Protein AF-0000000072251107 (afdb_homodimer)

Radius of gyration: 21.2 Å; Cα contacts (8 Å, |Δi|>4): 667; chains: 2; bounding box: 42×69×47 Å

Secondary structure (DSSP, 8-state):
---EEEEEES--GGGHHHHHHHHHHHHHTT--SS--SSPPHHHHHHHHHHHHHHHHHTSEEEEEEEETTEEEEEEEEEEP-STTTTTEEEEEEEEE-GGG-SSSHHHHHHHHHHHHHHHTT--EEEEEEETT-HHHHHHHHTT-EEEEEEEEEEE-TTS-EEEEEEEEEE--/---EEEEEES--GGGHHHHHHHHHHHHHTT--SS--SSPPHHHHHHHHHHHHHHHHHTSEEEEEEEETTEEEEEEEEEEP-STTTTTEEEEEEEEE-GGG-SSSHHHHHHHHHHHHHHHTT--EEEEEEETT-HHHHHHHHTT-EEEEEEEEEEE-TTS-EEEEEEEEEE--

Solvent-accessible surface area (backbone atoms only — not comparable to full-atom values): 18485 Å² total; per-residue (Å²): 128,86,69,66,45,79,42,79,50,71,60,47,75,94,44,42,66,44,51,47,50,39,50,49,49,36,38,68,71,64,43,77,74,61,54,47,52,83,72,51,70,67,57,52,52,51,48,53,49,52,51,32,50,33,29,68,69,62,41,34,46,40,37,37,29,32,45,91,91,34,59,40,30,37,37,34,40,40,52,42,79,46,81,22,29,57,45,31,34,36,48,44,71,73,44,57,27,78,93,55,58,93,67,58,56,68,58,54,53,51,50,53,52,49,51,51,37,52,74,73,59,34,41,36,40,32,38,67,42,49,56,89,40,72,63,54,58,53,43,47,73,73,58,34,42,77,38,36,58,47,72,59,52,33,46,44,66,88,70,47,56,39,30,33,28,34,34,35,31,72,71,117,128,86,69,66,45,78,44,79,50,70,61,47,74,95,45,43,67,44,52,47,51,39,51,51,49,34,38,69,70,65,43,78,73,64,54,48,51,83,73,50,69,66,57,51,52,51,49,52,51,53,51,33,50,34,28,67,68,64,41,34,46,38,37,37,29,33,44,93,90,33,58,41,31,37,37,32,40,40,51,41,78,46,79,23,30,56,46,30,33,35,49,44,71,74,44,56,29,80,92,57,59,94,67,57,55,67,58,54,52,51,50,52,52,48,51,52,37,53,76,73,59,35,41,34,40,32,38,67,42,49,55,87,40,74,63,55,58,53,42,46,72,72,58,34,43,76,39,35,58,47,73,59,52,33,45,44,66,85,71,46,54,39,31,33,28,34,35,35,32,71,71,117

Sequence (344 aa):
MRNIEILEINEIGDYEEGLSLLLEDSINSGASIGFLAPIEKNEVLNYWGEVNHKLEQGSSRLWIAIQKGKIVGSVQLSLVRKNNGVHRAEVEKLMVLTAARKQGIATLLLNELEKFSREKGLRLLVLDTREGDVSELLYSKIGFVRVGVIPSFALSSNGDYDGTAIYYKRLGMRNIEILEINEIGDYEEGLSLLLEDSINSGASIGFLAPIEKNEVLNYWGEVNHKLEQGSSRLWIAIQKGKIVGSVQLSLVRKNNGVHRAEVEKLMVLTAARKQGIATLLLNELEKFSREKGLRLLVLDTREGDVSELLYSKIGFVRVGVIPSFALSSNGDYDGTAIYYKRLG

Foldseek 3Di:
DFPKDKDKDLACPPVLVLVLVQVQQCQVVWFPAPDAPPDDPVNSVVVRVVVRVCSVVVQKIKMFIDTPRGTFWMKMWGADDDPVGRLEIEIGDTTGHPVCPPPCRSVVRVVVVLVVSVVVNRFKYKYKGWPPDPVVVVCVVVAKDWPAKDALPDQTNVGGRTIMIMTMHTSD/DFPKDKDKDLACPPVLVLVLVQVQQCQVVWFPAPDAPPDDPVNSVVVRVVVRVCSVVVQKIKMFIDTPRGTFWMKMWGADDDPVGRLEIEIGDTTGRPVCPPPCRSVVRVVVVLVVSVVVNRFKYKYKGWPPDPVVVVCVVVAKDWPAKDALCDQTNVGGRTIMIMTMHTSD

Structure (mmCIF, N/CA/C/O backbone):
data_AF-0000000072251107-model_v1
#
loop_
_entity.id
_entity.type
_entity.pdbx_description
1 polymer Acetyltransferase
#
loop_
_atom_site.group_PDB
_atom_site.id
_atom_site.type_symbol
_atom_site.label_atom_id
_atom_site.label_alt_id
_atom_site.label_comp_id
_atom_site.label_asym_id
_atom_site.label_entity_id
_atom_site.label_seq_id
_atom_site.pdbx_PDB_ins_code
_atom_site.Cartn_x
_atom_site.Cartn_y
_atom_site.Cartn_z
_atom_site.occupancy
_atom_site.B_iso_or_equiv
_atom_site.auth_seq_id
_atom_site.auth_comp_id
_atom_site.auth_asym_id
_atom_site.auth_atom_id
_atom_site.pdbx_PDB_model_num
ATOM 1 N N . MET A 1 1 ? -7.996 31 21.984 1 48.56 1 MET A N 1
ATOM 2 C CA . MET A 1 1 ? -8.195 29.656 21.422 1 48.56 1 MET A CA 1
ATOM 3 C C . MET A 1 1 ? -7.891 29.641 19.922 1 48.56 1 MET A C 1
ATOM 5 O O . MET A 1 1 ? -8.383 30.5 19.188 1 48.56 1 MET A O 1
ATOM 9 N N . ARG A 1 2 ? -6.602 29.234 19.438 1 65.81 2 ARG A N 1
ATOM 10 C CA . ARG A 1 2 ? -6.02 29.641 18.156 1 65.81 2 ARG A CA 1
ATOM 11 C C . ARG A 1 2 ? -6.938 29.266 17 1 65.81 2 ARG A C 1
ATOM 13 O O . ARG A 1 2 ? -7.539 28.188 17 1 65.81 2 ARG A O 1
ATOM 20 N N . ASN A 1 3 ? -7.516 30.172 16.328 1 88.38 3 ASN A N 1
ATOM 21 C CA . ASN A 1 3 ? -8.539 30.047 15.305 1 88.38 3 ASN A CA 1
ATOM 22 C C . ASN A 1 3 ? -8.047 29.188 14.133 1 88.38 3 ASN A C 1
ATOM 24 O O . ASN A 1 3 ? -7.395 29.703 13.219 1 88.38 3 ASN A O 1
ATOM 28 N N . ILE A 1 4 ? -7.988 27.922 14.32 1 96.38 4 ILE A N 1
ATOM 29 C CA . ILE A 1 4 ? -7.633 27 13.25 1 96.38 4 ILE A CA 1
ATOM 30 C C . ILE A 1 4 ? -8.891 26.578 12.492 1 96.38 4 ILE A C 1
ATOM 32 O O . ILE A 1 4 ? -9.875 26.172 13.102 1 96.38 4 ILE A O 1
ATOM 36 N N . GLU A 1 5 ? -8.914 26.812 11.195 1 97.62 5 GLU A N 1
ATOM 37 C CA . GLU A 1 5 ? -9.984 26.375 10.312 1 97.62 5 GLU A CA 1
ATOM 38 C C . GLU A 1 5 ? -9.57 25.141 9.516 1 97.62 5 GLU A C 1
ATOM 40 O O . GLU A 1 5 ? -8.477 25.094 8.953 1 97.62 5 GLU A O 1
ATOM 45 N N . ILE A 1 6 ? -10.43 24.094 9.523 1 98.62 6 ILE A N 1
ATOM 46 C CA . ILE A 1 6 ? -10.188 22.906 8.703 1 98.62 6 ILE A CA 1
ATOM 47 C C . ILE A 1 6 ? -11.094 22.938 7.473 1 98.62 6 ILE A C 1
ATOM 49 O O . ILE A 1 6 ? -12.312 23.109 7.594 1 98.62 6 ILE A O 1
ATOM 53 N N . LEU A 1 7 ? -10.508 22.781 6.293 1 98.12 7 LEU A N 1
ATOM 54 C CA . LEU A 1 7 ? -11.242 22.844 5.035 1 98.12 7 LEU A CA 1
ATOM 55 C C . LEU A 1 7 ? -10.906 21.656 4.145 1 98.12 7 LEU A C 1
ATOM 57 O O . LEU A 1 7 ? -9.734 21.312 3.967 1 98.12 7 LEU A O 1
ATOM 61 N N . GLU A 1 8 ? -11.945 20.938 3.668 1 98.62 8 GLU A N 1
ATOM 62 C CA . GLU A 1 8 ? -11.711 20 2.572 1 98.62 8 GLU A CA 1
ATOM 63 C C . GLU A 1 8 ? -11.586 20.734 1.238 1 98.62 8 GLU A C 1
ATOM 65 O O . GLU A 1 8 ? -12.43 21.562 0.899 1 98.62 8 GLU A O 1
ATOM 70 N N . ILE A 1 9 ? -10.555 20.438 0.516 1 98.44 9 ILE A N 1
ATOM 71 C CA . ILE A 1 9 ? -10.422 21.094 -0.784 1 98.44 9 ILE A CA 1
ATOM 72 C C . ILE A 1 9 ? -10.461 20.047 -1.892 1 98.44 9 ILE A C 1
ATOM 74 O O . ILE A 1 9 ? -10.039 18.906 -1.689 1 98.44 9 ILE A O 1
ATOM 78 N N . ASN A 1 10 ? -10.898 20.438 -3.088 1 97.38 10 ASN A N 1
ATOM 79 C CA . ASN A 1 10 ? -11.086 19.484 -4.184 1 97.38 10 ASN A CA 1
ATOM 80 C C . ASN A 1 10 ? -10.086 19.734 -5.309 1 97.38 10 ASN A C 1
ATOM 82 O O . ASN A 1 10 ? -10.086 19.016 -6.309 1 97.38 10 ASN A O 1
ATOM 86 N N . GLU A 1 11 ? -9.289 20.75 -5.109 1 97.75 11 GLU A N 1
ATOM 87 C CA . GLU A 1 11 ? -8.203 21.047 -6.035 1 97.75 11 GLU A CA 1
ATOM 88 C C . GLU A 1 11 ? -7.074 21.797 -5.34 1 97.75 11 GLU A C 1
ATOM 90 O O . GLU A 1 11 ? -7.301 22.484 -4.336 1 97.75 11 GLU A O 1
ATOM 95 N N . ILE A 1 12 ? -5.941 21.578 -5.859 1 97.38 12 ILE A N 1
ATOM 96 C CA . ILE A 1 12 ? -4.781 22.234 -5.281 1 97.38 12 ILE A CA 1
ATOM 97 C C . ILE A 1 12 ? -4.832 23.734 -5.582 1 97.38 12 ILE A C 1
ATOM 99 O O . ILE A 1 12 ? -4.852 24.562 -4.664 1 97.38 12 ILE A O 1
ATOM 103 N N . GLY A 1 13 ? -4.93 24.078 -6.887 1 93.81 13 GLY A N 1
ATOM 104 C CA . GLY A 1 13 ? -5.195 25.422 -7.359 1 93.81 13 GLY A CA 1
ATOM 105 C C . GLY A 1 13 ? -4.473 26.484 -6.555 1 93.81 13 GLY A C 1
ATOM 106 O O . GLY A 1 13 ? -3.246 26.469 -6.438 1 93.81 13 GLY A O 1
ATOM 107 N N . ASP A 1 14 ? -5.254 27.375 -5.891 1 94.31 14 ASP A N 1
ATOM 108 C CA . ASP A 1 14 ? -4.77 28.547 -5.176 1 94.31 14 ASP A CA 1
ATOM 109 C C . ASP A 1 14 ? -4.008 28.156 -3.914 1 94.31 14 ASP A C 1
ATOM 111 O O . ASP A 1 14 ? -3.34 28.984 -3.297 1 94.31 14 ASP A O 1
ATOM 115 N N . TYR A 1 15 ? -4.008 26.938 -3.562 1 98 15 TYR A N 1
ATOM 116 C CA . TYR A 1 15 ? -3.398 26.5 -2.311 1 98 15 TYR A CA 1
ATOM 117 C C . TYR A 1 15 ? -1.996 25.953 -2.549 1 98 15 TYR A C 1
ATOM 119 O O . TYR A 1 15 ? -1.301 25.578 -1.602 1 98 15 TYR A O 1
ATOM 127 N N . GLU A 1 16 ? -1.588 25.875 -3.801 1 97.69 16 GLU A N 1
ATOM 128 C CA . GLU A 1 16 ? -0.359 25.203 -4.203 1 97.69 16 GLU A CA 1
ATOM 129 C C . GLU A 1 16 ? 0.846 25.75 -3.443 1 97.69 16 GLU A C 1
ATOM 131 O O . GLU A 1 16 ? 1.673 24.969 -2.947 1 97.69 16 GLU A O 1
ATOM 136 N N . GLU A 1 17 ? 0.95 27.047 -3.344 1 97.69 17 GLU A N 1
ATOM 137 C CA . GLU A 1 17 ? 2.102 27.641 -2.68 1 97.69 17 GLU A CA 1
ATOM 138 C C . GLU A 1 17 ? 2.18 27.219 -1.216 1 97.69 17 GLU A C 1
ATOM 140 O O . GLU A 1 17 ? 3.236 26.797 -0.741 1 97.69 17 GLU A O 1
ATOM 145 N N . GLY A 1 18 ? 1.096 27.391 -0.452 1 98.5 18 GLY A N 1
ATOM 146 C CA . GLY A 1 18 ? 1.062 27 0.947 1 98.5 18 GLY A CA 1
ATOM 147 C C . GLY A 1 18 ? 1.312 25.516 1.156 1 98.5 18 GLY A C 1
ATOM 148 O O . GLY A 1 18 ? 2.031 25.125 2.08 1 98.5 18 GLY A O 1
ATOM 149 N N . LEU A 1 19 ? 0.771 24.703 0.297 1 98.81 19 LEU A N 1
ATOM 150 C CA . LEU A 1 19 ? 0.953 23.25 0.383 1 98.81 19 LEU A CA 1
ATOM 151 C C . LEU A 1 19 ? 2.393 22.859 0.063 1 98.81 19 LEU A C 1
ATOM 153 O O . LEU A 1 19 ? 2.943 21.953 0.672 1 98.81 19 LEU A O 1
ATOM 157 N N . SER A 1 20 ? 2.943 23.562 -0.925 1 98.62 20 SER A N 1
ATOM 158 C CA . SER A 1 20 ? 4.34 23.312 -1.258 1 98.62 20 SER A CA 1
ATOM 159 C C . SER A 1 20 ? 5.258 23.641 -0.085 1 98.62 20 SER A C 1
ATOM 161 O O . SER A 1 20 ? 6.172 22.875 0.233 1 98.62 20 SER A O 1
ATOM 163 N N . LEU A 1 21 ? 5.012 24.75 0.564 1 98.19 21 LEU A N 1
ATOM 164 C CA . LEU A 1 21 ? 5.785 25.141 1.737 1 98.19 21 LEU A CA 1
ATOM 165 C C . LEU A 1 21 ? 5.625 24.109 2.857 1 98.19 21 LEU A C 1
ATOM 167 O O . LEU A 1 21 ? 6.602 23.766 3.529 1 98.19 21 LEU A O 1
ATOM 171 N N . LEU A 1 22 ? 4.445 23.703 3.07 1 98.75 22 LEU A N 1
ATOM 172 C CA . LEU A 1 22 ? 4.145 22.688 4.082 1 98.75 22 LEU A CA 1
ATOM 173 C C . LEU A 1 22 ? 4.926 21.406 3.822 1 98.75 22 LEU A C 1
ATOM 175 O O . LEU A 1 22 ? 5.562 20.875 4.73 1 98.75 22 LEU A O 1
ATOM 179 N N . LEU A 1 23 ? 4.887 20.922 2.574 1 98.69 23 LEU A N 1
ATOM 180 C CA . LEU A 1 23 ? 5.598 19.703 2.193 1 98.69 23 LEU A CA 1
ATOM 181 C C . LEU A 1 23 ? 7.098 19.859 2.408 1 98.69 23 LEU A C 1
ATOM 183 O O . LEU A 1 23 ? 7.738 19 3.012 1 98.69 23 LEU A O 1
ATOM 187 N N . GLU A 1 24 ? 7.641 20.953 1.971 1 98.25 24 GLU A N 1
ATOM 188 C CA . GLU A 1 24 ? 9.07 21.219 2.115 1 98.25 24 GLU A CA 1
ATOM 189 C C . GLU A 1 24 ? 9.477 21.266 3.584 1 98.25 24 GLU A C 1
ATOM 191 O O . GLU A 1 24 ? 10.492 20.688 3.977 1 98.25 24 GLU A O 1
ATOM 196 N N . ASP A 1 25 ? 8.719 22 4.348 1 98.19 25 ASP A N 1
ATOM 197 C CA . ASP A 1 25 ? 8.984 22.094 5.781 1 98.19 25 ASP A CA 1
ATOM 198 C C . ASP A 1 25 ? 9 20.719 6.43 1 98.19 25 ASP A C 1
ATOM 200 O O . ASP A 1 25 ? 9.875 20.406 7.234 1 98.19 25 ASP A O 1
ATOM 204 N N . SER A 1 26 ? 7.996 19.891 6.102 1 97.81 26 SER A N 1
ATOM 205 C CA . SER A 1 26 ? 7.887 18.547 6.664 1 97.81 26 SER A CA 1
ATOM 206 C C . SER A 1 26 ? 9.102 17.703 6.305 1 97.81 26 SER A C 1
ATOM 208 O O . SER A 1 26 ? 9.703 17.062 7.176 1 97.81 26 SER A O 1
ATOM 210 N N . ILE A 1 27 ? 9.477 17.734 5.039 1 97 27 ILE A N 1
ATOM 211 C CA . ILE A 1 27 ? 10.586 16.906 4.559 1 97 27 ILE A CA 1
ATOM 212 C C . ILE A 1 27 ? 11.891 17.406 5.184 1 97 27 ILE A C 1
ATOM 214 O O . ILE A 1 27 ? 12.672 16.609 5.703 1 97 27 ILE A O 1
ATOM 218 N N . ASN A 1 28 ? 12.07 18.672 5.219 1 95.69 28 ASN A N 1
ATOM 219 C CA . ASN A 1 28 ? 13.305 19.25 5.73 1 95.69 28 ASN A CA 1
ATOM 220 C C . ASN A 1 28 ? 13.43 19.078 7.242 1 95.69 28 ASN A C 1
ATOM 222 O O . ASN A 1 28 ? 14.531 19.109 7.789 1 95.69 28 ASN A O 1
ATOM 226 N N . SER A 1 29 ? 12.344 18.891 7.867 1 95.62 29 SER A N 1
ATOM 227 C CA . SER A 1 29 ? 12.383 18.672 9.312 1 95.62 29 SER A CA 1
ATOM 228 C C . SER A 1 29 ? 12.43 17.188 9.656 1 95.62 29 SER A C 1
ATOM 230 O O . SER A 1 29 ? 12.305 16.812 10.82 1 95.62 29 SER A O 1
ATOM 232 N N . GLY A 1 30 ? 12.508 16.359 8.68 1 94.06 30 GLY A N 1
ATOM 233 C CA . GLY A 1 30 ? 12.828 14.969 8.922 1 94.06 30 GLY A CA 1
ATOM 234 C C . GLY A 1 30 ? 11.617 14.055 8.859 1 94.06 30 GLY A C 1
ATOM 235 O O . GLY A 1 30 ? 11.672 12.906 9.312 1 94.06 30 GLY A O 1
ATOM 236 N N . ALA A 1 31 ? 10.539 14.547 8.305 1 94.69 31 ALA A N 1
ATOM 237 C CA . ALA A 1 31 ? 9.352 13.703 8.203 1 94.69 31 ALA A CA 1
ATOM 238 C C . ALA A 1 31 ? 9.602 12.516 7.277 1 94.69 31 ALA A C 1
ATOM 240 O O . ALA A 1 31 ? 10.281 12.648 6.258 1 94.69 31 ALA A O 1
ATOM 241 N N . SER A 1 32 ? 9.102 11.359 7.633 1 94.38 32 SER A N 1
ATOM 242 C CA . SER A 1 32 ? 9.141 10.164 6.797 1 94.38 32 SER A CA 1
ATOM 243 C C . SER A 1 32 ? 7.863 10.016 5.98 1 94.38 32 SER A C 1
ATOM 245 O O . SER A 1 32 ? 7.027 9.156 6.273 1 94.38 32 SER A O 1
ATOM 247 N N . ILE A 1 33 ? 7.812 10.812 4.953 1 95.81 33 ILE A N 1
ATOM 248 C CA . ILE A 1 33 ? 6.574 10.836 4.188 1 95.81 33 ILE A CA 1
ATOM 249 C C . ILE A 1 33 ? 6.867 10.5 2.725 1 95.81 33 ILE A C 1
ATOM 251 O O . ILE A 1 33 ? 6.199 11.016 1.82 1 95.81 33 ILE A O 1
ATOM 255 N N . GLY A 1 34 ? 7.938 9.758 2.438 1 95.56 34 GLY A N 1
ATOM 256 C CA . GLY A 1 34 ? 8.156 9.203 1.112 1 95.56 34 GLY A CA 1
ATOM 257 C C . GLY A 1 34 ? 9.195 9.961 0.308 1 95.56 34 GLY A C 1
ATOM 258 O O . GLY A 1 34 ? 9.445 9.633 -0.852 1 95.56 34 GLY A O 1
ATOM 259 N N . PHE A 1 35 ? 9.906 10.977 0.896 1 96.06 35 PHE A N 1
ATOM 260 C CA . PHE A 1 35 ? 10.875 11.828 0.212 1 96.06 35 PHE A CA 1
ATOM 261 C C . PHE A 1 35 ? 12.172 11.906 1.001 1 96.06 35 PHE A C 1
ATOM 263 O O . PHE A 1 35 ? 12.203 11.609 2.197 1 96.06 35 PHE A O 1
ATOM 270 N N . LEU A 1 36 ? 13.219 12.266 0.334 1 95.62 36 LEU A N 1
ATOM 271 C CA . LEU A 1 36 ? 14.508 12.547 0.971 1 95.62 36 LEU A CA 1
ATOM 272 C C . LEU A 1 36 ? 14.828 14.031 0.904 1 95.62 36 LEU A C 1
ATOM 274 O O . LEU A 1 36 ? 14.516 14.703 -0.085 1 95.62 36 LEU A O 1
ATOM 278 N N . ALA A 1 37 ? 15.406 14.461 1.953 1 94.88 37 ALA A N 1
ATOM 279 C CA . ALA A 1 37 ? 15.852 15.852 1.978 1 94.88 37 ALA A CA 1
ATOM 280 C C . ALA A 1 37 ? 17.234 15.992 1.356 1 94.88 37 ALA A C 1
ATOM 282 O O . ALA A 1 37 ? 18.062 15.086 1.452 1 94.88 37 ALA A O 1
ATOM 283 N N . PRO A 1 38 ? 17.484 17.188 0.728 1 93.38 38 PRO A N 1
ATOM 284 C CA . PRO A 1 38 ? 16.531 18.25 0.357 1 93.38 38 PRO A CA 1
ATOM 285 C C . PRO A 1 38 ? 15.688 17.891 -0.858 1 93.38 38 PRO A C 1
ATOM 287 O O . PRO A 1 38 ? 16.172 17.219 -1.777 1 93.38 38 PRO A O 1
ATOM 290 N N . ILE A 1 39 ? 14.469 18.281 -0.808 1 94.81 39 ILE A N 1
ATOM 291 C CA . ILE A 1 39 ? 13.586 17.969 -1.928 1 94.81 39 ILE A CA 1
ATOM 292 C C . ILE A 1 39 ? 13.742 19.031 -3.012 1 94.81 39 ILE A C 1
ATOM 294 O O . ILE A 1 39 ? 13.906 20.219 -2.707 1 94.81 39 ILE A O 1
ATOM 298 N N . GLU A 1 40 ? 13.656 18.609 -4.223 1 94.56 40 GLU A N 1
ATOM 299 C CA . GLU A 1 40 ? 13.742 19.531 -5.355 1 94.56 40 GLU A CA 1
ATOM 300 C C . GLU A 1 40 ? 12.375 20.141 -5.672 1 94.56 40 GLU A C 1
ATOM 302 O O . GLU A 1 40 ? 11.344 19.5 -5.473 1 94.56 40 GLU A O 1
ATOM 307 N N . LYS A 1 41 ? 12.477 21.312 -6.184 1 95.56 41 LYS A N 1
ATOM 308 C CA . LYS A 1 41 ? 11.25 22.047 -6.516 1 95.56 41 LYS A CA 1
ATOM 309 C C . LYS A 1 41 ? 10.375 21.234 -7.477 1 95.56 41 LYS A C 1
ATOM 311 O O . LYS A 1 41 ? 9.156 21.188 -7.316 1 95.56 41 LYS A O 1
ATOM 316 N N . ASN A 1 42 ? 10.992 20.656 -8.438 1 96.38 42 ASN A N 1
ATOM 317 C CA . ASN A 1 42 ? 10.234 19.875 -9.406 1 96.38 42 ASN A CA 1
ATOM 318 C C . ASN A 1 42 ? 9.547 18.672 -8.75 1 96.38 42 ASN A C 1
ATOM 320 O O . ASN A 1 42 ? 8.438 18.297 -9.148 1 96.38 42 ASN A O 1
ATOM 324 N N . GLU A 1 43 ? 10.211 18.078 -7.797 1 96 43 GLU A N 1
ATOM 325 C CA . GLU A 1 43 ? 9.617 16.969 -7.066 1 96 43 GLU A CA 1
ATOM 326 C C . GLU A 1 43 ? 8.375 17.422 -6.297 1 96 43 GLU A C 1
ATOM 328 O O . GLU A 1 43 ? 7.375 16.703 -6.25 1 96 43 GLU A O 1
ATOM 333 N N . VAL A 1 44 ? 8.492 18.594 -5.734 1 97.38 44 VAL A N 1
ATOM 334 C CA . VAL A 1 44 ? 7.375 19.172 -4.988 1 97.38 44 VAL A CA 1
ATOM 335 C C . VAL A 1 44 ? 6.188 19.406 -5.922 1 97.38 44 VAL A C 1
ATOM 337 O O . VAL A 1 44 ? 5.062 19 -5.617 1 97.38 44 VAL A O 1
ATOM 340 N N . LEU A 1 45 ? 6.449 19.984 -7.027 1 96.38 45 LEU A N 1
ATOM 341 C CA . LEU A 1 45 ? 5.406 20.281 -8 1 96.38 45 LEU A CA 1
ATOM 342 C C . LEU A 1 45 ? 4.785 19 -8.555 1 96.38 45 LEU A C 1
ATOM 344 O O . LEU A 1 45 ? 3.566 18.906 -8.695 1 96.38 45 LEU A O 1
ATOM 348 N N . ASN A 1 46 ? 5.594 18.125 -8.883 1 96.88 46 ASN A N 1
ATOM 349 C CA . ASN A 1 46 ? 5.109 16.844 -9.406 1 96.88 46 ASN A CA 1
ATOM 350 C C . ASN A 1 46 ? 4.219 16.125 -8.398 1 96.88 46 ASN A C 1
ATOM 352 O O . ASN A 1 46 ? 3.189 15.555 -8.766 1 96.88 46 ASN A O 1
ATOM 356 N N . TYR A 1 47 ? 4.668 16.219 -7.16 1 97.62 47 TYR A N 1
ATOM 357 C CA . TYR A 1 47 ? 3.896 15.562 -6.113 1 97.62 47 TYR A CA 1
ATOM 358 C C . TYR A 1 47 ? 2.488 16.141 -6.031 1 97.62 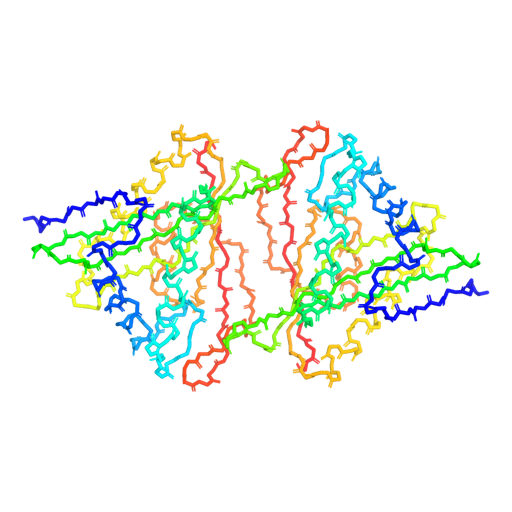47 TYR A C 1
ATOM 360 O O . TYR A 1 47 ? 1.503 15.398 -6.066 1 97.62 47 TYR A O 1
ATOM 368 N N . TRP A 1 48 ? 2.395 17.391 -5.934 1 98.38 48 TRP A N 1
ATOM 369 C CA . TRP A 1 48 ? 1.087 18.031 -5.785 1 98.38 48 TRP A CA 1
ATOM 370 C C . TRP A 1 48 ? 0.272 17.906 -7.066 1 98.38 48 TRP A C 1
ATOM 372 O O . TRP A 1 48 ? -0.96 17.859 -7.027 1 98.38 48 TRP A O 1
ATOM 382 N N . GLY A 1 49 ? 0.943 17.859 -8.18 1 98.31 49 GLY A N 1
ATOM 383 C CA . GLY A 1 49 ? 0.248 17.531 -9.414 1 98.31 49 GLY A CA 1
ATOM 384 C C . GLY A 1 49 ? -0.427 16.172 -9.375 1 98.31 49 GLY A C 1
ATOM 385 O O . GLY A 1 49 ? -1.57 16.031 -9.812 1 98.31 49 GLY A O 1
ATOM 386 N N . GLU A 1 50 ? 0.271 15.234 -8.906 1 97.62 50 GLU A N 1
ATOM 387 C CA . GLU A 1 50 ? -0.288 13.898 -8.766 1 97.62 50 GLU A CA 1
ATOM 388 C C . GLU A 1 50 ? -1.458 13.883 -7.789 1 97.62 50 GLU A C 1
ATOM 390 O O . GLU A 1 50 ? -2.475 13.234 -8.039 1 97.62 50 GLU A O 1
ATOM 395 N N . VAL A 1 51 ? -1.271 14.562 -6.672 1 98.5 51 VAL A N 1
ATOM 396 C CA . VAL A 1 51 ? -2.357 14.656 -5.703 1 98.5 51 VAL A CA 1
ATOM 397 C C . VAL A 1 51 ? -3.582 15.297 -6.355 1 98.5 51 VAL A C 1
ATOM 399 O O . VAL A 1 51 ? -4.703 14.812 -6.188 1 98.5 51 VAL A O 1
ATOM 402 N N . ASN A 1 52 ? -3.35 16.328 -7.098 1 98.69 52 ASN A N 1
ATOM 403 C CA . ASN A 1 52 ? -4.449 17.016 -7.777 1 98.69 52 ASN A CA 1
ATOM 404 C C . ASN A 1 52 ? -5.188 16.078 -8.719 1 98.69 52 ASN A C 1
ATOM 406 O O . ASN A 1 52 ? -6.418 16.094 -8.797 1 98.69 52 ASN A O 1
ATOM 410 N N . HIS A 1 53 ? -4.469 15.352 -9.422 1 98.38 53 HIS A N 1
ATOM 411 C CA . HIS A 1 53 ? -5.074 14.383 -10.328 1 98.38 53 HIS A CA 1
ATOM 412 C C . HIS A 1 53 ? -5.965 13.398 -9.57 1 98.38 53 HIS A C 1
ATOM 414 O O . HIS A 1 53 ? -7.074 13.094 -10.016 1 98.38 53 HIS A O 1
ATOM 420 N N . LYS A 1 54 ? -5.492 12.883 -8.477 1 98.38 54 LYS A N 1
ATOM 421 C CA . LYS A 1 54 ? -6.262 11.945 -7.664 1 98.38 54 LYS A CA 1
ATOM 422 C C . LYS A 1 54 ? -7.52 12.609 -7.113 1 98.38 54 LYS A C 1
ATOM 424 O O . LYS A 1 54 ? -8.562 11.961 -6.984 1 98.38 54 LYS A O 1
ATOM 429 N N . LEU A 1 55 ? -7.387 13.898 -6.707 1 98.5 55 LEU A N 1
ATOM 430 C CA . LEU A 1 55 ? -8.555 14.648 -6.262 1 98.5 55 LEU A CA 1
ATOM 431 C C . LEU A 1 55 ? -9.609 14.719 -7.367 1 98.5 55 LEU A C 1
ATOM 433 O O . LEU A 1 55 ? -10.789 14.461 -7.125 1 98.5 55 LEU A O 1
ATOM 437 N N . GLU A 1 56 ? -9.164 14.984 -8.531 1 97.75 56 GLU A N 1
ATOM 438 C CA . GLU A 1 56 ? -10.055 15.109 -9.68 1 97.75 56 GLU A CA 1
ATOM 439 C C . GLU A 1 56 ? -10.75 13.781 -9.992 1 97.75 56 GLU A C 1
ATOM 441 O O . GLU A 1 56 ? -11.922 13.766 -10.375 1 97.75 56 GLU A O 1
ATOM 446 N N . GLN A 1 57 ? -10.023 12.781 -9.836 1 97.12 57 GLN A N 1
ATOM 447 C CA . GLN A 1 57 ? -10.547 11.453 -10.133 1 97.12 57 GLN A CA 1
ATOM 448 C C . GLN A 1 57 ? -11.453 10.953 -9.008 1 97.12 57 GLN A C 1
ATOM 450 O O . GLN A 1 57 ? -12.102 9.922 -9.141 1 97.12 57 GLN A O 1
ATOM 455 N N . GLY A 1 58 ? -11.414 11.625 -7.914 1 97.06 58 GLY A N 1
ATOM 456 C CA . GLY A 1 58 ? -12.234 11.227 -6.781 1 97.06 58 GLY A CA 1
ATOM 457 C C . GLY A 1 58 ? -11.625 10.102 -5.969 1 97.06 58 GLY A C 1
ATOM 458 O O . GLY A 1 58 ? -12.297 9.508 -5.121 1 97.06 58 GLY A O 1
ATOM 459 N N . SER A 1 59 ? -10.367 9.781 -6.191 1 97.81 59 SER A N 1
ATOM 460 C CA . SER A 1 59 ? -9.734 8.656 -5.512 1 97.81 59 SER A CA 1
ATOM 461 C C . SER A 1 59 ? -9 9.117 -4.258 1 97.81 59 SER A C 1
ATOM 463 O O . SER A 1 59 ? -8.438 8.297 -3.521 1 97.81 59 SER A O 1
ATOM 465 N N . SER A 1 60 ? -8.992 10.406 -4.012 1 98.62 60 SER A N 1
ATOM 466 C CA . SER A 1 60 ? -8.383 10.961 -2.807 1 98.62 60 SER A CA 1
ATOM 467 C C . SER A 1 60 ? -9.18 12.148 -2.283 1 98.62 60 SER A C 1
ATOM 469 O O . SER A 1 60 ? -9.93 12.781 -3.031 1 98.62 60 SER A O 1
ATOM 471 N N . ARG A 1 61 ? -9.07 12.359 -1.032 1 98.81 61 ARG A N 1
ATOM 472 C CA . ARG A 1 61 ? -9.578 13.547 -0.351 1 98.81 61 ARG A CA 1
ATOM 473 C C . ARG A 1 61 ? -8.461 14.266 0.394 1 98.81 61 ARG A C 1
ATOM 475 O O . ARG A 1 61 ? -7.512 13.641 0.863 1 98.81 61 ARG A O 1
ATOM 482 N N . LEU A 1 62 ? -8.625 15.586 0.477 1 98.94 62 LEU A N 1
ATOM 483 C CA . LEU A 1 62 ? -7.578 16.406 1.095 1 98.94 62 LEU A CA 1
ATOM 484 C C . LEU A 1 62 ? -8.188 17.469 1.999 1 98.94 62 LEU A C 1
ATOM 486 O O . LEU A 1 62 ? -9.062 18.219 1.57 1 98.94 62 LEU A O 1
ATOM 490 N N . TRP A 1 63 ? -7.789 17.469 3.236 1 98.94 63 TRP A N 1
ATOM 491 C CA . TRP A 1 63 ? -8.125 18.516 4.18 1 98.94 63 TRP A CA 1
ATOM 492 C C . TRP A 1 63 ? -6.906 19.391 4.492 1 98.94 63 TRP A C 1
ATOM 494 O O . TRP A 1 63 ? -5.793 18.875 4.617 1 98.94 63 TRP A O 1
ATOM 504 N N . ILE A 1 64 ? -7.133 20.672 4.633 1 98.94 64 ILE A N 1
ATOM 505 C CA . ILE A 1 64 ? -6.086 21.609 5.035 1 98.94 64 ILE A CA 1
ATOM 506 C C . ILE A 1 64 ? -6.508 22.328 6.309 1 98.94 64 ILE A C 1
ATOM 508 O O . ILE A 1 64 ? -7.699 22.531 6.555 1 98.94 64 ILE A O 1
ATOM 512 N N . ALA A 1 65 ? -5.531 22.641 7.129 1 98.88 65 ALA A N 1
ATOM 513 C CA . ALA A 1 65 ? -5.699 23.516 8.289 1 98.88 65 ALA A CA 1
ATOM 514 C C . ALA A 1 65 ? -5.164 24.922 8 1 98.88 65 ALA A C 1
ATOM 516 O O . ALA A 1 65 ? -4.035 25.078 7.531 1 98.88 65 ALA A O 1
ATOM 517 N N . ILE A 1 66 ? -5.957 25.922 8.281 1 98.5 66 ILE A N 1
ATOM 518 C CA . ILE A 1 66 ? -5.594 27.312 8.039 1 98.5 66 ILE A CA 1
ATOM 519 C C . ILE A 1 66 ? -5.555 28.078 9.359 1 98.5 66 ILE A C 1
ATOM 521 O O . ILE A 1 66 ? -6.496 28 10.156 1 98.5 66 ILE A O 1
ATOM 525 N N . GLN A 1 67 ? -4.465 28.688 9.609 1 97.81 67 GLN A N 1
ATOM 526 C CA . GLN A 1 67 ? -4.273 29.562 10.758 1 97.81 67 GLN A CA 1
ATOM 527 C C . GLN A 1 67 ? -3.76 30.938 10.312 1 97.81 67 GLN A C 1
ATOM 529 O O . GLN A 1 67 ? -2.723 31.031 9.656 1 97.81 67 GLN A O 1
ATOM 534 N N . LYS A 1 68 ? -4.488 32.031 10.617 1 95.56 68 LYS A N 1
ATOM 535 C CA . LYS A 1 68 ? -4.133 33.375 10.234 1 95.56 68 LYS A CA 1
ATOM 536 C C . LYS A 1 68 ? -3.881 33.5 8.734 1 95.56 68 LYS A C 1
ATOM 538 O O . LYS A 1 68 ? -2.871 34.062 8.305 1 95.56 68 LYS A O 1
ATOM 543 N N . GLY A 1 69 ? -4.652 32.812 7.938 1 94.81 69 GLY A N 1
ATOM 544 C CA . GLY A 1 69 ? -4.645 32.906 6.488 1 94.81 69 GLY A CA 1
ATOM 545 C C . GLY A 1 69 ? -3.582 32.062 5.836 1 94.81 69 GLY A C 1
ATOM 546 O O . GLY A 1 69 ? -3.422 32.062 4.613 1 94.81 69 GLY A O 1
ATOM 547 N N . LYS A 1 70 ? -2.932 31.266 6.668 1 97.31 70 LYS A N 1
ATOM 548 C CA . LYS A 1 70 ? -1.858 30.438 6.133 1 97.31 70 LYS A CA 1
ATOM 549 C C . LYS A 1 70 ? -2.158 28.953 6.344 1 97.31 70 LYS A C 1
ATOM 551 O O . LYS A 1 70 ? -2.717 28.562 7.375 1 97.31 70 LYS A O 1
ATOM 556 N N . ILE A 1 71 ? -1.776 28.156 5.367 1 98.69 71 ILE A N 1
ATOM 557 C CA . ILE A 1 71 ? -1.886 26.703 5.527 1 98.69 71 ILE A CA 1
ATOM 558 C C . ILE A 1 71 ? -0.838 26.219 6.523 1 98.69 71 ILE A C 1
ATOM 560 O O . ILE A 1 71 ? 0.359 26.453 6.34 1 98.69 71 ILE A O 1
ATOM 564 N N . VAL A 1 72 ? -1.297 25.531 7.574 1 98.75 72 VAL A N 1
ATOM 565 C CA . VAL A 1 72 ? -0.363 25.125 8.617 1 98.75 72 VAL A CA 1
ATOM 566 C C . VAL A 1 72 ? -0.394 23.609 8.773 1 98.75 72 VAL A C 1
ATOM 568 O O . VAL A 1 72 ? 0.388 23.031 9.547 1 98.75 72 VAL A O 1
ATOM 571 N N . GLY A 1 73 ? -1.237 22.875 8.078 1 98.88 73 GLY A N 1
ATOM 572 C CA . GLY A 1 73 ? -1.308 21.422 8.125 1 98.88 73 GLY A CA 1
ATOM 573 C C . GLY A 1 73 ? -2.189 20.828 7.039 1 98.88 73 GLY A C 1
ATOM 574 O O . GLY A 1 73 ? -2.951 21.547 6.387 1 98.88 73 GLY A O 1
ATOM 575 N N . SER A 1 74 ? -2.033 19.562 6.789 1 98.94 74 SER A N 1
ATOM 576 C CA . SER A 1 74 ? -2.891 18.844 5.844 1 98.94 74 SER A CA 1
ATOM 577 C C . SER A 1 74 ? -2.91 17.344 6.133 1 98.94 74 SER A C 1
ATOM 579 O O . SER A 1 74 ? -2.057 16.844 6.863 1 98.94 74 SER A O 1
ATOM 581 N N . VAL A 1 75 ? -3.932 16.703 5.641 1 98.94 75 VAL A N 1
ATOM 582 C CA . VAL A 1 75 ? -4.031 15.258 5.68 1 98.94 75 VAL A CA 1
ATOM 583 C C . VAL A 1 75 ? -4.809 14.758 4.461 1 98.94 75 VAL A C 1
ATOM 585 O O . VAL A 1 75 ? -5.676 15.469 3.941 1 98.94 75 VAL A O 1
ATOM 588 N N . GLN A 1 76 ? -4.434 13.633 4 1 98.88 76 GLN A N 1
ATOM 589 C CA . GLN A 1 76 ? -5.078 13.016 2.844 1 98.88 76 GLN A CA 1
ATOM 590 C C . GLN A 1 76 ? -5.742 11.695 3.221 1 98.88 76 GLN A C 1
ATOM 592 O O . GLN A 1 76 ? -5.312 11.023 4.16 1 98.88 76 GLN A O 1
ATOM 597 N N . LEU A 1 77 ? -6.816 11.391 2.564 1 98.94 77 LEU A N 1
ATOM 598 C CA . LEU A 1 77 ? -7.492 10.102 2.59 1 98.94 77 LEU A CA 1
ATOM 599 C C . LEU A 1 77 ? -7.477 9.453 1.208 1 98.94 77 LEU A C 1
ATOM 601 O O . LEU A 1 77 ? -8.047 9.992 0.258 1 98.94 77 LEU A O 1
ATOM 605 N N . SER A 1 78 ? -6.766 8.328 1.027 1 98.81 78 SER A N 1
ATOM 606 C CA . SER A 1 78 ? -6.762 7.574 -0.221 1 98.81 78 SER A CA 1
ATOM 607 C C . SER A 1 78 ? -7.863 6.52 -0.231 1 98.81 78 SER A C 1
ATOM 609 O O . SER A 1 78 ? -7.852 5.59 0.579 1 98.81 78 SER A O 1
ATOM 611 N N . LEU A 1 79 ? -8.766 6.672 -1.105 1 98.5 79 LEU A N 1
ATOM 612 C CA . LEU A 1 79 ? -9.891 5.75 -1.215 1 98.5 79 LEU A CA 1
ATOM 613 C C . LEU A 1 79 ? -9.531 4.547 -2.078 1 98.5 79 LEU A C 1
ATOM 615 O O . LEU A 1 79 ? -8.828 4.688 -3.082 1 98.5 79 LEU A O 1
ATOM 619 N N . VAL A 1 80 ? -9.961 3.398 -1.628 1 97.62 80 VAL A N 1
ATOM 620 C CA . VAL A 1 80 ? -9.703 2.174 -2.377 1 97.62 80 VAL A CA 1
ATOM 621 C C . VAL A 1 80 ? -10.789 1.97 -3.432 1 97.62 80 VAL A C 1
ATOM 623 O O . VAL A 1 80 ? -11.984 2.059 -3.127 1 97.62 80 VAL A O 1
ATOM 626 N N . ARG A 1 81 ? -10.328 1.643 -4.637 1 92.94 81 ARG A N 1
ATOM 627 C CA . ARG A 1 81 ? -11.273 1.503 -5.738 1 92.94 81 ARG A CA 1
ATOM 628 C C . ARG A 1 81 ? -11.531 0.034 -6.051 1 92.94 81 ARG A C 1
ATOM 630 O O . ARG A 1 81 ? -12.508 -0.298 -6.727 1 92.94 81 ARG 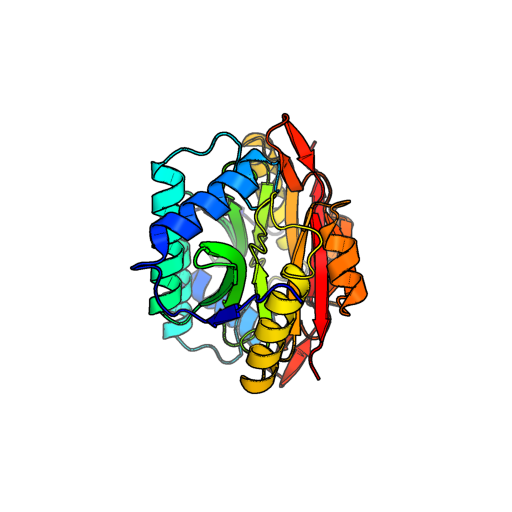A O 1
ATOM 637 N N . LYS A 1 82 ? -10.641 -0.824 -5.633 1 93.38 82 LYS A N 1
ATOM 638 C CA . LYS A 1 82 ? -10.867 -2.25 -5.84 1 93.38 82 LYS A CA 1
ATOM 639 C C . LYS A 1 82 ? -12.18 -2.695 -5.191 1 93.38 82 LYS A C 1
ATOM 641 O O . LYS A 1 82 ? -12.5 -2.275 -4.078 1 93.38 82 LYS A O 1
ATOM 646 N N . ASN A 1 83 ? -12.891 -3.611 -5.836 1 91.88 83 ASN A N 1
ATOM 647 C CA . ASN A 1 83 ? -14.219 -4.008 -5.395 1 91.88 83 ASN A CA 1
ATOM 648 C C . ASN A 1 83 ? -14.188 -4.641 -4.004 1 91.88 83 ASN A C 1
ATOM 650 O O . ASN A 1 83 ? -15.141 -4.508 -3.234 1 91.88 83 ASN A O 1
ATOM 654 N N . ASN A 1 84 ? -13.125 -5.293 -3.688 1 96.44 84 ASN A N 1
ATOM 655 C CA . ASN A 1 84 ? -13.07 -5.977 -2.4 1 96.44 84 ASN A CA 1
ATOM 656 C C . ASN A 1 84 ? -12.578 -5.047 -1.293 1 96.44 84 ASN A C 1
ATOM 658 O O . ASN A 1 84 ? -12.406 -5.473 -0.149 1 96.44 84 ASN A O 1
ATOM 662 N N . GLY A 1 85 ? -12.328 -3.771 -1.6 1 97.62 85 GLY A N 1
ATOM 663 C CA . GLY A 1 85 ? -11.711 -2.912 -0.602 1 97.62 85 GLY A CA 1
ATOM 664 C C . GLY A 1 85 ? -12.414 -1.582 -0.438 1 97.62 85 GLY A C 1
ATOM 665 O O . GLY A 1 85 ? -11.922 -0.692 0.258 1 97.62 85 GLY A O 1
ATOM 666 N N . VAL A 1 86 ? -13.617 -1.385 -1.009 1 97 86 VAL A N 1
ATOM 667 C CA . VAL A 1 86 ? -14.266 -0.081 -1.092 1 97 86 VAL A CA 1
ATOM 668 C C . VAL A 1 86 ? -14.688 0.374 0.303 1 97 86 VAL A C 1
ATOM 670 O O . VAL A 1 86 ? -14.977 1.553 0.516 1 97 86 VAL A O 1
ATOM 673 N N . HIS A 1 87 ? -14.711 -0.539 1.274 1 98.12 87 HIS A N 1
ATOM 674 C CA . HIS A 1 87 ? -15.141 -0.212 2.629 1 98.12 87 HIS A CA 1
ATOM 675 C C . HIS A 1 87 ? -13.992 0.36 3.451 1 98.12 87 HIS A C 1
ATOM 677 O O . HIS A 1 87 ? -14.172 0.705 4.621 1 98.12 87 HIS A O 1
ATOM 683 N N . ARG A 1 88 ? -12.773 0.416 2.926 1 98.69 88 ARG A N 1
ATOM 684 C CA . ARG A 1 88 ? -11.625 0.897 3.693 1 98.69 88 ARG A CA 1
ATOM 685 C C . ARG A 1 88 ? -10.906 2.018 2.953 1 98.69 88 ARG A C 1
ATOM 687 O O . ARG A 1 88 ? -11.172 2.264 1.775 1 98.69 88 ARG A O 1
ATOM 694 N N . ALA A 1 89 ? -10.07 2.766 3.654 1 98.88 89 ALA A N 1
ATOM 695 C CA . ALA A 1 89 ? -9.25 3.84 3.092 1 98.88 89 ALA A CA 1
ATOM 696 C C . ALA A 1 89 ? -7.938 3.984 3.855 1 98.88 89 ALA A C 1
ATOM 698 O O . ALA A 1 89 ? -7.789 3.447 4.953 1 98.88 89 ALA A O 1
ATOM 699 N N . GLU A 1 90 ? -7.035 4.598 3.25 1 98.94 90 GLU A N 1
ATOM 700 C CA . GLU A 1 90 ? -5.73 4.836 3.854 1 98.94 90 GLU A CA 1
ATOM 701 C C . GLU A 1 90 ? -5.539 6.312 4.195 1 98.94 90 GLU A C 1
ATOM 703 O O . GLU A 1 90 ? -5.793 7.184 3.361 1 98.94 90 GLU A O 1
ATOM 708 N N . VAL A 1 91 ? -5.191 6.562 5.441 1 98.88 91 VAL A N 1
ATOM 709 C CA . VAL A 1 91 ? -4.809 7.898 5.883 1 98.88 91 VAL A CA 1
ATOM 710 C C . VAL A 1 91 ? -3.326 8.133 5.594 1 98.88 91 VAL A C 1
ATOM 712 O O . VAL A 1 91 ? -2.48 7.312 5.949 1 98.88 91 VAL A O 1
ATOM 715 N N . GLU A 1 92 ? -3.023 9.195 4.918 1 98.06 92 GLU A N 1
ATOM 716 C CA . GLU A 1 92 ? -1.616 9.391 4.578 1 98.06 92 GLU A CA 1
ATOM 717 C C . GLU A 1 92 ? -1.247 10.867 4.582 1 98.06 92 GLU A C 1
ATOM 719 O O . GLU A 1 92 ? -2.119 11.734 4.469 1 98.06 92 GLU A O 1
ATOM 724 N N . LYS A 1 93 ? 0.073 11.133 4.75 1 97.94 93 LYS A N 1
ATOM 725 C CA . LYS A 1 93 ? 0.696 12.438 4.539 1 97.94 93 LYS A CA 1
ATOM 726 C C . LYS A 1 93 ? 0.124 13.484 5.496 1 97.94 93 LYS A C 1
ATOM 728 O O . LYS A 1 93 ? -0.27 14.57 5.07 1 97.94 93 LYS A O 1
ATOM 733 N N . LEU A 1 94 ? -0.036 13.055 6.758 1 98.62 94 LEU A N 1
ATOM 734 C CA . LEU A 1 94 ? -0.367 14.031 7.789 1 98.62 94 LEU A CA 1
ATOM 735 C C . LEU A 1 94 ? 0.815 14.953 8.062 1 98.62 94 LEU A C 1
ATOM 737 O O . LEU A 1 94 ? 1.898 14.492 8.43 1 98.62 94 LEU A O 1
ATOM 741 N N . MET A 1 95 ? 0.632 16.188 7.852 1 98.69 95 MET A N 1
ATOM 742 C CA . MET A 1 95 ? 1.695 17.172 8.016 1 98.69 95 MET A CA 1
ATOM 743 C C . MET A 1 95 ? 1.205 18.375 8.82 1 98.69 95 MET A C 1
ATOM 745 O O . MET A 1 95 ? 0.068 18.812 8.648 1 98.69 95 MET A O 1
ATOM 749 N N . VAL A 1 96 ? 2.016 18.859 9.664 1 98.62 96 VAL A N 1
ATOM 750 C CA . VAL A 1 96 ? 1.836 20.125 10.375 1 98.62 96 VAL A CA 1
ATOM 751 C C . VAL A 1 96 ? 3.129 20.938 10.32 1 98.62 96 VAL A C 1
ATOM 753 O O . VAL A 1 96 ? 4.215 20.391 10.547 1 98.62 96 VAL A O 1
ATOM 756 N N . LEU A 1 97 ? 3.002 22.172 9.93 1 98.56 97 LEU A N 1
ATOM 757 C CA . LEU A 1 97 ? 4.18 23.047 9.953 1 98.56 97 LEU A CA 1
ATOM 758 C C . LEU A 1 97 ? 4.891 22.953 11.297 1 98.56 97 LEU A C 1
ATOM 760 O O . LEU A 1 97 ? 4.242 22.969 12.344 1 98.56 97 LEU A O 1
ATOM 764 N N . THR A 1 98 ? 6.211 22.969 11.203 1 98 98 THR A N 1
ATOM 765 C CA . THR A 1 98 ? 7.012 22.875 12.422 1 98 98 THR A CA 1
ATOM 766 C C . THR A 1 98 ? 6.652 23.984 13.391 1 98 98 THR A C 1
ATOM 768 O O . THR A 1 98 ? 6.535 23.766 14.594 1 98 98 THR A O 1
ATOM 771 N N . ALA A 1 99 ? 6.359 25.156 12.883 1 97.12 99 ALA A N 1
ATOM 772 C CA . ALA A 1 99 ? 6.105 26.344 13.695 1 97.12 99 ALA A CA 1
ATOM 773 C C . ALA A 1 99 ? 4.715 26.297 14.312 1 97.12 99 ALA A C 1
ATOM 775 O O . ALA A 1 99 ? 4.398 27.094 15.211 1 97.12 99 ALA A O 1
ATOM 776 N N . ALA A 1 100 ? 3.914 25.406 13.898 1 97.62 100 ALA A N 1
ATOM 777 C CA . ALA A 1 100 ? 2.523 25.391 14.336 1 97.62 100 ALA A CA 1
ATOM 778 C C . ALA A 1 100 ? 2.217 24.109 15.125 1 97.62 100 ALA A C 1
ATOM 780 O O . ALA A 1 100 ? 1.052 23.797 15.383 1 97.62 100 ALA A O 1
ATOM 781 N N . ARG A 1 101 ? 3.203 23.344 15.492 1 96.31 101 ARG A N 1
ATOM 782 C CA . ARG A 1 101 ? 3 22.078 16.172 1 96.31 101 ARG A CA 1
ATOM 783 C C . ARG A 1 101 ? 2.594 22.281 17.625 1 96.31 101 ARG A C 1
ATOM 785 O O . ARG A 1 101 ? 2.676 23.406 18.141 1 96.31 101 ARG A O 1
ATOM 792 N N . LYS A 1 102 ? 1.979 21.266 18.219 1 94.94 102 LYS A N 1
ATOM 793 C CA . LYS A 1 102 ? 1.562 21.234 19.609 1 94.94 102 LYS A CA 1
ATOM 794 C C . LYS A 1 102 ? 0.381 22.172 19.859 1 94.94 102 LYS A C 1
ATOM 796 O O . LYS A 1 102 ? 0.272 22.766 20.938 1 94.94 102 LYS A O 1
ATOM 801 N N . GLN A 1 103 ? -0.389 22.328 18.828 1 96.44 103 GLN A N 1
ATOM 802 C CA . GLN A 1 103 ? -1.582 23.156 18.953 1 96.44 103 GLN A CA 1
ATOM 803 C C . GLN A 1 103 ? -2.846 22.344 18.672 1 96.44 103 GLN A C 1
ATOM 805 O O . GLN A 1 103 ? -3.928 22.906 18.516 1 96.44 103 GLN A O 1
ATOM 810 N N . GLY A 1 104 ? -2.693 21.016 18.547 1 96.69 104 GLY A N 1
ATOM 811 C CA . GLY A 1 104 ? -3.844 20.156 18.328 1 96.69 104 GLY A CA 1
ATOM 812 C C . GLY A 1 104 ? -4.285 20.109 16.891 1 96.69 104 GLY A C 1
ATOM 813 O O . GLY A 1 104 ? -5.352 19.578 16.578 1 96.69 104 GLY A O 1
ATOM 814 N N . ILE A 1 105 ? -3.51 20.609 15.984 1 98.25 105 ILE A N 1
ATOM 815 C CA . ILE A 1 105 ? -3.873 20.734 14.578 1 98.25 105 ILE A CA 1
ATOM 816 C C . ILE A 1 105 ? -4.047 19.344 13.961 1 98.25 105 ILE A C 1
ATOM 818 O O . ILE A 1 105 ? -5.016 19.109 13.242 1 98.25 105 ILE A O 1
ATOM 822 N N . ALA A 1 106 ? -3.143 18.469 14.242 1 98.5 106 ALA A N 1
ATOM 823 C CA . ALA A 1 106 ? -3.223 17.109 13.695 1 98.5 106 ALA A CA 1
ATOM 824 C C . ALA A 1 106 ? -4.512 16.422 14.141 1 98.5 106 ALA A C 1
ATOM 826 O O . ALA A 1 106 ? -5.184 15.773 13.328 1 98.5 106 ALA A O 1
ATOM 827 N N . THR A 1 107 ? -4.812 16.562 15.367 1 97.94 107 THR A N 1
ATOM 828 C CA . THR A 1 107 ? -6.031 15.977 15.906 1 97.94 107 THR A CA 1
ATOM 829 C C . THR A 1 107 ? -7.262 16.531 15.195 1 97.94 107 THR A C 1
ATOM 831 O O . THR A 1 107 ? -8.164 15.781 14.82 1 97.94 107 THR A O 1
ATOM 834 N N . LEU A 1 108 ? -7.32 17.828 14.984 1 98.19 108 LEU A N 1
ATOM 835 C CA . LEU A 1 108 ? -8.438 18.453 14.297 1 98.19 108 LEU A CA 1
ATOM 836 C C . LEU A 1 108 ? -8.578 17.922 12.875 1 98.19 108 LEU A C 1
ATOM 838 O O . LEU A 1 108 ? -9.688 17.625 12.422 1 98.19 108 LEU A O 1
ATOM 842 N N . LEU A 1 109 ? -7.477 17.797 12.164 1 98.81 109 LEU A N 1
ATOM 843 C CA . LEU A 1 109 ? -7.469 17.281 10.805 1 98.81 109 LEU A CA 1
ATOM 844 C C . LEU A 1 109 ? -8.016 15.852 10.766 1 98.81 109 LEU A C 1
ATOM 846 O O . LEU A 1 109 ? -8.891 15.539 9.953 1 98.81 109 LEU A O 1
ATOM 850 N N . LEU A 1 110 ? -7.547 15 11.648 1 98.69 110 LEU A N 1
ATOM 851 C CA . LEU A 1 110 ? -7.938 13.594 11.664 1 98.69 110 LEU A CA 1
ATOM 852 C C . LEU A 1 110 ? -9.398 13.438 12.07 1 98.69 110 LEU A C 1
ATOM 854 O O . LEU A 1 110 ? -10.086 12.539 11.578 1 98.69 110 LEU A O 1
ATOM 858 N N . ASN A 1 111 ? -9.836 14.297 12.953 1 98.12 111 ASN A N 1
ATOM 859 C CA . ASN A 1 111 ? -11.242 14.266 13.328 1 98.12 111 ASN A CA 1
ATOM 860 C C . ASN A 1 111 ? -12.148 14.547 12.133 1 98.12 111 ASN A C 1
ATOM 862 O O . ASN A 1 111 ? -13.164 13.867 11.945 1 98.12 111 ASN A O 1
ATOM 866 N N . GLU A 1 112 ? -11.828 15.539 11.352 1 98.62 112 GLU A N 1
ATOM 867 C CA . GLU A 1 112 ? -12.625 15.859 10.172 1 98.62 112 GLU A CA 1
ATOM 868 C C . GLU A 1 112 ? -12.562 14.734 9.141 1 98.62 112 GLU A C 1
ATOM 870 O O . GLU A 1 112 ? -13.578 14.391 8.523 1 98.62 112 GLU A O 1
ATOM 875 N N . LEU A 1 113 ? -11.398 14.219 8.961 1 98.75 113 LEU A N 1
ATOM 876 C CA . LEU A 1 113 ? -11.227 13.086 8.055 1 98.75 113 LEU A CA 1
ATOM 877 C C . LEU A 1 113 ? -12.086 11.906 8.5 1 98.75 113 LEU A C 1
ATOM 879 O O . LEU A 1 113 ? -12.758 11.273 7.68 1 98.75 113 LEU A O 1
ATOM 883 N N . GLU A 1 114 ? -12.07 11.609 9.75 1 98.69 114 GLU A N 1
ATOM 884 C CA . GLU A 1 114 ? -12.852 10.492 10.281 1 98.69 114 GLU A CA 1
ATOM 885 C C . GLU A 1 114 ? -14.344 10.75 10.141 1 98.69 114 GLU A C 1
ATOM 887 O O . GLU A 1 114 ? -15.117 9.836 9.836 1 98.69 114 GLU A O 1
ATOM 892 N N . LYS A 1 115 ? -14.75 11.977 10.438 1 98.5 115 LYS A N 1
ATOM 893 C CA . LYS A 1 115 ? -16.156 12.344 10.258 1 98.5 115 LYS A CA 1
ATOM 894 C C . LYS A 1 115 ? -16.609 12.062 8.836 1 98.5 115 LYS A C 1
ATOM 896 O O . LYS A 1 115 ? -17.641 11.406 8.625 1 98.5 115 LYS A O 1
ATOM 901 N N . PHE A 1 116 ? -15.883 12.516 7.859 1 98.62 116 PHE A N 1
ATOM 902 C CA . PHE A 1 116 ? -16.172 12.234 6.457 1 98.62 116 PHE A CA 1
ATOM 903 C C . PHE A 1 116 ? -16.266 10.734 6.215 1 98.62 116 PHE A C 1
ATOM 905 O O . PHE A 1 116 ? -17.203 10.266 5.555 1 98.62 116 PHE A O 1
ATOM 912 N N . SER A 1 117 ? -15.25 10.008 6.73 1 98.81 117 SER A N 1
ATOM 913 C CA . SER A 1 117 ? -15.172 8.562 6.516 1 98.81 117 SER A CA 1
ATOM 914 C C . SER A 1 117 ? -16.422 7.863 7.012 1 98.81 117 SER A C 1
ATOM 916 O O . SER A 1 117 ? -16.984 7.012 6.316 1 98.81 117 SER A O 1
ATOM 918 N N . ARG A 1 118 ? -16.906 8.25 8.18 1 98.25 118 ARG A N 1
ATOM 919 C CA . ARG A 1 118 ? -18.125 7.676 8.734 1 98.25 118 ARG A CA 1
ATOM 920 C C . ARG A 1 118 ? -19.328 8.023 7.875 1 98.25 118 ARG A C 1
ATOM 922 O O . ARG A 1 118 ? -20.172 7.16 7.598 1 98.25 118 ARG A O 1
ATOM 929 N N . GLU A 1 119 ? -19.406 9.242 7.473 1 98 119 GLU A N 1
ATOM 930 C CA . GLU A 1 119 ? -20.516 9.695 6.645 1 98 119 GLU A CA 1
ATOM 931 C C . GLU A 1 119 ? -20.562 8.953 5.312 1 98 119 GLU A C 1
ATOM 933 O O . GLU A 1 119 ? -21.641 8.711 4.762 1 98 119 GLU A O 1
ATOM 938 N N . LYS A 1 120 ? -19.391 8.602 4.766 1 97.38 120 LYS A N 1
ATOM 939 C CA . LYS A 1 120 ? -19.281 7.91 3.48 1 97.38 120 LYS A CA 1
ATOM 940 C C . LYS A 1 120 ? -19.5 6.41 3.645 1 97.38 120 LYS A C 1
ATOM 942 O O . LYS A 1 120 ? -19.5 5.664 2.66 1 97.38 120 LYS A O 1
ATOM 947 N N . GLY A 1 121 ? -19.594 5.953 4.879 1 97.31 121 GLY A N 1
ATOM 948 C CA . GLY A 1 121 ? -19.859 4.547 5.145 1 97.31 121 GLY A CA 1
ATOM 949 C C . GLY A 1 121 ? -18.594 3.699 5.18 1 97.31 121 GLY A C 1
ATOM 950 O O . GLY A 1 121 ? -18.672 2.473 5.078 1 97.31 121 GLY A O 1
ATOM 951 N N . LEU A 1 122 ? -17.469 4.34 5.18 1 98.44 122 LEU A N 1
ATOM 952 C CA . LEU A 1 122 ? -16.25 3.578 5.371 1 98.44 122 LEU A CA 1
ATOM 953 C C . LEU A 1 122 ? -16.25 2.883 6.73 1 98.44 122 LEU A C 1
ATOM 955 O O . LEU A 1 122 ? -16.797 3.408 7.699 1 98.44 122 LEU A O 1
ATOM 959 N N . ARG A 1 123 ? -15.555 1.708 6.781 1 98.25 123 ARG A N 1
ATOM 960 C CA . ARG A 1 123 ? -15.602 0.9 7.996 1 98.25 123 ARG A CA 1
ATOM 961 C C . ARG A 1 123 ? -14.203 0.728 8.594 1 98.25 123 ARG A C 1
ATOM 963 O O . ARG A 1 123 ? -14.062 0.335 9.75 1 98.25 123 ARG A O 1
ATOM 970 N N . LEU A 1 124 ? -13.211 0.959 7.809 1 98.88 124 LEU A N 1
ATOM 971 C CA . LEU A 1 124 ? -11.844 0.665 8.219 1 98.88 124 LEU A CA 1
ATOM 972 C C . LEU A 1 124 ? -10.875 1.715 7.688 1 98.88 124 LEU A C 1
ATOM 974 O O . LEU A 1 124 ? -10.891 2.021 6.492 1 98.88 124 LEU A O 1
ATOM 978 N N . LEU A 1 125 ? -10.117 2.309 8.531 1 98.94 125 LEU A N 1
ATOM 979 C CA . LEU A 1 125 ? -9 3.172 8.156 1 98.94 125 LEU A CA 1
ATOM 980 C C . LEU A 1 125 ? -7.668 2.486 8.438 1 98.94 125 LEU A C 1
ATOM 982 O O . LEU A 1 125 ? -7.512 1.817 9.461 1 98.94 125 LEU A O 1
ATOM 986 N N . VAL A 1 126 ? -6.746 2.594 7.555 1 98.94 126 VAL A N 1
ATOM 987 C CA . VAL A 1 126 ? -5.398 2.07 7.762 1 98.94 126 VAL A CA 1
ATOM 988 C C . VAL A 1 126 ? -4.371 3.18 7.535 1 98.94 126 VAL A C 1
ATOM 990 O O . VAL A 1 126 ? -4.641 4.145 6.816 1 98.94 126 VAL A O 1
A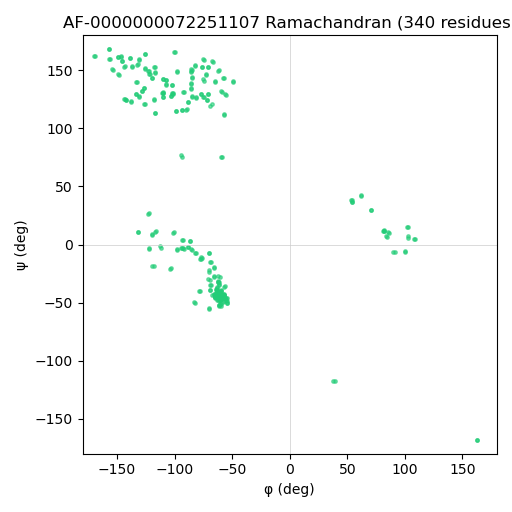TOM 993 N N . LEU A 1 127 ? -3.277 3.111 8.164 1 98.88 127 LEU A N 1
ATOM 994 C CA . LEU A 1 127 ? -2.152 4.004 7.918 1 98.88 127 LEU A CA 1
ATOM 995 C C . LEU A 1 127 ? -0.842 3.369 8.375 1 98.88 127 LEU A C 1
ATOM 997 O O . LEU A 1 127 ? -0.847 2.297 8.984 1 98.88 127 LEU A O 1
ATOM 1001 N N . ASP A 1 128 ? 0.239 3.975 7.977 1 98.62 128 ASP A N 1
ATOM 1002 C CA . ASP A 1 128 ? 1.549 3.643 8.531 1 98.62 128 ASP A CA 1
ATOM 1003 C C . ASP A 1 128 ? 2.365 4.902 8.805 1 98.62 128 ASP A C 1
ATOM 1005 O O . ASP A 1 128 ? 2.078 5.969 8.258 1 98.62 128 ASP A O 1
ATOM 1009 N N . THR A 1 129 ? 3.236 4.828 9.719 1 98.25 129 THR A N 1
ATOM 1010 C CA . THR A 1 129 ? 4.125 5.922 10.102 1 98.25 129 THR A CA 1
ATOM 1011 C C . THR A 1 129 ? 5.48 5.383 10.555 1 98.25 129 THR A C 1
ATOM 1013 O O . THR A 1 129 ? 5.605 4.203 10.891 1 98.25 129 THR A O 1
ATOM 1016 N N . ARG A 1 130 ? 6.43 6.27 10.555 1 97.81 130 ARG A N 1
ATOM 1017 C CA . ARG A 1 130 ? 7.75 5.863 11.023 1 97.81 130 ARG A CA 1
ATOM 1018 C C . ARG A 1 130 ? 7.691 5.375 12.469 1 97.81 130 ARG A C 1
ATOM 1020 O O . ARG A 1 130 ? 7.109 6.039 13.328 1 97.81 130 ARG A O 1
ATOM 1027 N N . GLU A 1 131 ? 8.32 4.215 12.688 1 98.31 131 GLU A N 1
ATOM 1028 C CA . GLU A 1 131 ? 8.43 3.691 14.047 1 98.31 131 GLU A CA 1
ATOM 1029 C C . GLU A 1 131 ? 9.102 4.699 14.969 1 98.31 131 GLU A C 1
ATOM 1031 O O . GLU A 1 131 ? 10.164 5.234 14.648 1 98.31 131 GLU A O 1
ATOM 1036 N N . GLY A 1 132 ? 8.453 4.961 16.125 1 97 132 GLY A N 1
ATOM 1037 C CA . GLY A 1 132 ? 9.039 5.84 17.125 1 97 132 GLY A CA 1
ATOM 1038 C C . GLY A 1 132 ? 8.656 7.293 16.938 1 97 132 GLY A C 1
ATOM 1039 O O . GLY A 1 132 ? 8.977 8.141 17.781 1 97 132 GLY A O 1
ATOM 1040 N N . ASP A 1 133 ? 7.992 7.605 15.891 1 96.44 133 ASP A N 1
ATOM 1041 C CA . ASP A 1 133 ? 7.57 8.977 15.633 1 96.44 133 ASP A CA 1
ATOM 1042 C C . ASP A 1 133 ? 6.539 9.438 16.656 1 96.44 133 ASP A C 1
ATOM 1044 O O . ASP A 1 133 ? 5.824 8.617 17.234 1 96.44 133 ASP A O 1
ATOM 1048 N N . VAL A 1 134 ? 6.473 10.734 16.781 1 94.12 134 VAL A N 1
ATOM 1049 C CA . VAL A 1 134 ? 5.527 11.336 17.719 1 94.12 134 VAL A CA 1
ATOM 1050 C C . VAL A 1 134 ? 4.098 11.062 17.266 1 94.12 134 VAL A C 1
ATOM 1052 O O . VAL A 1 134 ? 3.174 11.016 18.078 1 94.12 134 VAL A O 1
ATOM 1055 N N . SER A 1 135 ? 3.945 10.898 15.977 1 95.69 135 SER A N 1
ATOM 1056 C CA . SER A 1 135 ? 2.615 10.633 15.43 1 95.69 135 SER A CA 1
ATOM 1057 C C . SER A 1 135 ? 2.031 9.344 15.992 1 95.69 135 SER A C 1
ATOM 1059 O O . SER A 1 135 ? 0.812 9.172 16.031 1 95.69 135 SER A O 1
ATOM 1061 N N . GLU A 1 136 ? 2.848 8.391 16.375 1 97.81 136 GLU A N 1
ATOM 1062 C CA . GLU A 1 136 ? 2.359 7.133 16.938 1 97.81 136 GLU A CA 1
ATOM 1063 C C . GLU A 1 136 ? 1.519 7.387 18.188 1 97.81 136 GLU A C 1
ATOM 1065 O O . GLU A 1 136 ? 0.489 6.738 18.391 1 97.81 136 GLU A O 1
ATOM 1070 N N . LEU A 1 137 ? 1.979 8.266 19.031 1 96.88 137 LEU A N 1
ATOM 1071 C CA . LEU A 1 137 ? 1.225 8.602 20.234 1 96.88 137 LEU A CA 1
ATOM 1072 C C . LEU A 1 137 ? -0.144 9.172 19.859 1 96.88 137 LEU A C 1
ATOM 1074 O O . LEU A 1 137 ? -1.148 8.828 20.484 1 96.88 137 LEU A O 1
ATOM 1078 N N . LEU A 1 138 ? -0.143 10.008 18.891 1 97.12 138 LEU A N 1
ATOM 1079 C CA . LEU A 1 138 ? -1.387 10.602 18.422 1 97.12 138 LEU A CA 1
ATOM 1080 C C . LEU A 1 138 ? -2.352 9.523 17.922 1 97.12 138 LEU A C 1
ATOM 1082 O O . LEU A 1 138 ? -3.518 9.5 18.328 1 97.12 138 LEU A O 1
ATOM 1086 N N . TYR A 1 139 ? -1.859 8.648 17.031 1 98.25 139 TYR A N 1
ATOM 1087 C CA . TYR A 1 139 ? -2.715 7.617 16.438 1 98.25 139 TYR A CA 1
ATOM 1088 C C . TYR A 1 139 ? -3.271 6.695 17.516 1 98.25 139 TYR A C 1
ATOM 1090 O O . TYR A 1 139 ? -4.449 6.332 17.484 1 98.25 139 TYR A O 1
ATOM 1098 N N . SER A 1 140 ? -2.445 6.332 18.469 1 97.75 140 SER A N 1
ATOM 1099 C CA . SER A 1 140 ? -2.926 5.52 19.594 1 97.75 140 SER A CA 1
ATOM 1100 C C . SER A 1 140 ? -4.004 6.25 20.375 1 97.75 140 SER A C 1
ATOM 1102 O O . SER A 1 140 ? -5.031 5.664 20.719 1 97.75 140 SER A O 1
ATOM 1104 N N . LYS A 1 141 ? -3.785 7.465 20.641 1 96.94 141 LYS A N 1
ATOM 1105 C CA . LYS A 1 141 ? -4.699 8.273 21.438 1 96.94 141 LYS A CA 1
ATOM 1106 C C . LYS A 1 141 ? -6.07 8.375 20.766 1 96.94 141 LYS A C 1
ATOM 1108 O O . LYS A 1 141 ? -7.098 8.398 21.453 1 96.94 141 LYS A O 1
ATOM 1113 N N . ILE A 1 142 ? -6.082 8.367 19.516 1 96.56 142 ILE A N 1
ATOM 1114 C CA . ILE A 1 142 ? -7.363 8.609 18.859 1 96.56 142 ILE A CA 1
ATOM 1115 C C . ILE A 1 142 ? -7.953 7.277 18.391 1 96.56 142 ILE A C 1
ATOM 1117 O O . ILE A 1 142 ? -8.844 7.258 17.531 1 96.56 142 ILE A O 1
ATOM 1121 N N . GLY A 1 143 ? -7.422 6.207 18.766 1 97.88 143 GLY A N 1
ATOM 1122 C CA . GLY A 1 143 ? -8.141 4.949 18.656 1 97.88 143 GLY A CA 1
ATOM 1123 C C . GLY A 1 143 ? -7.59 4.043 17.578 1 97.88 143 GLY A C 1
ATOM 1124 O O . GLY A 1 143 ? -8.172 3 17.281 1 97.88 143 GLY A O 1
ATOM 1125 N N . PHE A 1 144 ? -6.527 4.43 16.969 1 98.81 144 PHE A N 1
ATOM 1126 C CA . PHE A 1 144 ? -5.871 3.49 16.062 1 98.81 144 PHE A CA 1
ATOM 1127 C C . PHE A 1 144 ? -5.172 2.385 16.844 1 98.81 144 PHE A C 1
ATOM 1129 O O . PHE A 1 144 ? -4.629 2.631 17.922 1 98.81 144 PHE A O 1
ATOM 1136 N N . VAL A 1 145 ? -5.16 1.188 16.25 1 98.75 145 VAL A N 1
ATOM 1137 C CA . VAL A 1 145 ? -4.543 0.014 16.859 1 98.75 145 VAL A CA 1
ATOM 1138 C C . VAL A 1 145 ? -3.289 -0.374 16.078 1 98.75 145 VAL A C 1
ATOM 1140 O O . VAL A 1 145 ? -3.326 -0.498 14.852 1 98.75 145 VAL A O 1
ATOM 1143 N N . ARG A 1 146 ? -2.215 -0.565 16.766 1 98.69 146 ARG A N 1
ATOM 1144 C CA . ARG A 1 146 ? -0.962 -0.955 16.125 1 98.69 146 ARG A CA 1
ATOM 1145 C C . ARG A 1 146 ? -0.991 -2.424 15.711 1 98.69 146 ARG A C 1
ATOM 1147 O O . ARG A 1 146 ? -1.315 -3.293 16.516 1 98.69 146 ARG A O 1
ATOM 1154 N N . VAL A 1 147 ? -0.715 -2.662 14.539 1 98.81 147 VAL A N 1
ATOM 1155 C CA . VAL A 1 147 ? -0.629 -4.012 13.992 1 98.81 147 VAL A CA 1
ATOM 1156 C C . VAL A 1 147 ? 0.745 -4.605 14.297 1 98.81 147 VAL A C 1
ATOM 1158 O O . VAL A 1 147 ? 0.849 -5.758 14.727 1 98.81 147 VAL A O 1
ATOM 1161 N N . GLY A 1 148 ? 1.728 -3.869 14.008 1 98.75 148 GLY A N 1
ATOM 1162 C CA . GLY A 1 148 ? 3.127 -4.234 14.156 1 98.75 148 GLY A CA 1
ATOM 1163 C C . GLY A 1 148 ? 4.066 -3.352 13.359 1 98.75 148 GLY A C 1
ATOM 1164 O O . GLY A 1 148 ? 3.691 -2.25 12.953 1 98.75 148 GLY A O 1
ATOM 1165 N N . VAL A 1 149 ? 5.336 -3.803 13.266 1 98.81 149 VAL A N 1
ATOM 1166 C CA . VAL A 1 149 ? 6.359 -2.98 12.625 1 98.81 149 VAL A CA 1
ATOM 1167 C C . VAL A 1 149 ? 7.062 -3.789 11.539 1 98.81 149 VAL A C 1
ATOM 1169 O O . VAL A 1 149 ? 7.387 -4.961 11.742 1 98.81 149 VAL A O 1
ATOM 1172 N N . ILE A 1 150 ? 7.258 -3.221 10.391 1 98.94 150 ILE A N 1
ATOM 1173 C CA . ILE A 1 150 ? 8.211 -3.719 9.398 1 98.94 150 ILE A CA 1
ATOM 1174 C C . ILE A 1 150 ? 9.555 -3.01 9.57 1 98.94 150 ILE A C 1
ATOM 1176 O O . ILE A 1 150 ? 9.648 -1.795 9.391 1 98.94 150 ILE A O 1
ATOM 1180 N N . PRO A 1 151 ? 10.578 -3.691 9.914 1 98.56 151 PRO A N 1
ATOM 1181 C CA . PRO A 1 151 ? 11.875 -3.039 10.125 1 98.56 151 PRO A CA 1
ATOM 1182 C C . PRO A 1 151 ? 12.516 -2.561 8.82 1 98.56 151 PRO A C 1
ATOM 1184 O O . PRO A 1 151 ? 12.219 -3.098 7.75 1 98.56 151 PRO A O 1
ATOM 1187 N N . SER A 1 152 ? 13.383 -1.493 8.891 1 98.25 152 SER A N 1
ATOM 1188 C CA . SER A 1 152 ? 14.203 -1 7.793 1 98.25 152 SER A CA 1
ATOM 1189 C C . SER A 1 152 ? 13.359 -0.701 6.562 1 98.25 152 SER A C 1
ATOM 1191 O O . SER A 1 152 ? 13.773 -0.97 5.434 1 98.25 152 SER A O 1
ATOM 1193 N N . PHE A 1 153 ? 12.227 -0.218 6.77 1 98.75 153 PHE A N 1
ATOM 1194 C CA . PHE A 1 153 ? 11.234 -0.07 5.711 1 98.75 153 PHE A CA 1
ATOM 1195 C C . PHE A 1 153 ? 11.539 1.146 4.848 1 98.75 153 PHE A C 1
ATOM 1197 O O . PHE A 1 153 ? 11.391 1.1 3.623 1 98.75 153 PHE A O 1
ATOM 1204 N N . ALA A 1 154 ? 11.945 2.191 5.426 1 98.25 154 ALA A N 1
ATOM 1205 C CA . ALA A 1 154 ? 12.125 3.441 4.691 1 98.25 154 ALA A CA 1
ATOM 1206 C C . ALA A 1 154 ? 13.516 4.023 4.922 1 98.25 154 ALA A C 1
ATOM 1208 O O . ALA A 1 154 ? 13.961 4.133 6.066 1 98.25 154 ALA A O 1
ATOM 1209 N N . LEU A 1 155 ? 14.164 4.395 3.873 1 97 155 LEU A N 1
ATOM 1210 C CA . LEU A 1 155 ? 15.406 5.152 3.955 1 97 155 LEU A CA 1
ATOM 1211 C C . LEU A 1 155 ? 15.141 6.582 4.414 1 97 155 LEU A C 1
ATOM 1213 O O . LEU A 1 155 ? 14.227 7.238 3.918 1 97 155 LEU A O 1
ATOM 1217 N N . SER A 1 156 ? 15.867 7.043 5.41 1 94.94 156 SER A N 1
ATOM 1218 C CA . SER A 1 156 ? 15.734 8.414 5.895 1 94.94 156 SER A CA 1
ATOM 1219 C C . SER A 1 156 ? 16.844 9.305 5.34 1 94.94 156 SER A C 1
ATOM 1221 O O . SER A 1 156 ? 17.812 8.812 4.758 1 94.94 156 SER A O 1
ATOM 1223 N N . SER A 1 157 ? 16.641 10.625 5.477 1 93.12 157 SER A N 1
ATOM 1224 C CA . SER A 1 157 ? 17.578 11.594 4.902 1 93.12 157 SER A CA 1
ATOM 1225 C C . SER A 1 157 ? 18.938 11.516 5.566 1 93.12 157 SER A C 1
ATOM 1227 O O . SER A 1 157 ? 19.938 11.953 4.996 1 93.12 157 SER A O 1
ATOM 1229 N N . ASN A 1 158 ? 18.984 10.953 6.73 1 93.06 158 ASN A N 1
ATOM 1230 C CA . ASN A 1 158 ? 20.266 10.805 7.414 1 93.06 158 ASN A CA 1
ATOM 1231 C C . ASN A 1 158 ? 20.969 9.508 7.027 1 93.06 158 ASN A C 1
ATOM 1233 O O . ASN A 1 158 ? 22.031 9.18 7.566 1 93.06 158 ASN A O 1
ATOM 1237 N N . GLY A 1 159 ? 20.344 8.703 6.211 1 93.88 159 GLY A N 1
ATOM 1238 C CA . GLY A 1 159 ? 20.969 7.5 5.691 1 93.88 159 GLY A CA 1
ATOM 1239 C C . GLY A 1 159 ? 20.531 6.242 6.426 1 93.88 159 GLY A C 1
ATOM 1240 O O . GLY A 1 159 ? 20.906 5.133 6.031 1 93.88 159 GLY A O 1
ATOM 1241 N N . ASP A 1 160 ? 19.781 6.422 7.461 1 95.44 160 ASP A N 1
ATOM 1242 C CA . ASP A 1 160 ? 19.312 5.266 8.219 1 95.44 160 ASP A CA 1
ATOM 1243 C C . ASP A 1 160 ? 18.078 4.648 7.566 1 95.44 160 ASP A C 1
ATOM 1245 O O . ASP A 1 160 ? 17.391 5.305 6.781 1 95.44 160 ASP A O 1
ATOM 1249 N N . TYR A 1 161 ? 17.891 3.379 7.816 1 97.44 161 TYR A N 1
ATOM 1250 C CA . TYR A 1 161 ? 16.656 2.709 7.453 1 97.44 161 TYR A CA 1
ATOM 1251 C C . TYR A 1 161 ? 15.719 2.586 8.656 1 97.44 161 TYR A C 1
ATOM 1253 O O . TYR A 1 161 ? 16.031 1.872 9.617 1 97.44 161 TYR A O 1
ATOM 1261 N N . ASP A 1 162 ? 14.648 3.23 8.578 1 98.19 162 ASP A N 1
ATOM 1262 C CA . ASP A 1 162 ? 13.711 3.266 9.695 1 98.19 162 ASP A CA 1
ATOM 1263 C C . ASP A 1 162 ? 12.594 2.242 9.5 1 98.19 162 ASP A C 1
ATOM 1265 O O . ASP A 1 162 ? 12.203 1.945 8.367 1 98.19 162 ASP A O 1
ATOM 1269 N N . GLY A 1 163 ? 12.141 1.771 10.648 1 98.62 163 GLY A N 1
ATOM 1270 C CA . GLY A 1 163 ? 10.961 0.922 10.602 1 98.62 163 GLY A CA 1
ATOM 1271 C C . GLY A 1 163 ? 9.672 1.698 10.391 1 98.62 163 GLY A C 1
ATOM 1272 O O . GLY A 1 163 ? 9.609 2.895 10.68 1 98.62 163 GLY A O 1
ATOM 1273 N N . THR A 1 164 ? 8.711 1.035 9.797 1 98.69 164 THR A N 1
ATOM 1274 C CA . THR A 1 164 ? 7.375 1.615 9.703 1 98.69 164 THR A CA 1
ATOM 1275 C C . THR A 1 164 ? 6.395 0.856 10.594 1 98.69 164 THR A C 1
ATOM 1277 O O . THR A 1 164 ? 6.402 -0.376 10.633 1 98.69 164 THR A O 1
ATOM 1280 N N . ALA A 1 165 ? 5.652 1.562 11.398 1 98.81 165 ALA A N 1
ATOM 1281 C CA . ALA A 1 165 ? 4.57 1.01 12.211 1 98.81 165 ALA A CA 1
ATOM 1282 C C . ALA A 1 165 ? 3.236 1.085 11.477 1 98.81 165 ALA A C 1
ATOM 1284 O O . ALA A 1 165 ? 2.877 2.133 10.938 1 98.81 165 ALA A O 1
ATOM 1285 N N . ILE A 1 166 ? 2.545 -0.02 11.461 1 98.88 166 ILE A N 1
ATOM 1286 C CA . ILE A 1 166 ? 1.275 -0.123 10.742 1 98.88 166 ILE A CA 1
ATOM 1287 C C . ILE A 1 166 ? 0.119 -0.046 11.742 1 98.88 166 ILE A C 1
ATOM 1289 O O . ILE A 1 166 ? 0.172 -0.654 12.812 1 98.88 166 ILE A O 1
ATOM 1293 N N . TYR A 1 167 ? -0.929 0.725 11.383 1 98.94 167 TYR A N 1
ATOM 1294 C CA . TYR A 1 167 ? -2.084 0.928 12.25 1 98.94 167 TYR A CA 1
ATOM 1295 C C . TYR A 1 167 ? -3.385 0.726 11.484 1 98.94 167 TYR A C 1
ATOM 1297 O O . TYR A 1 167 ? -3.422 0.883 10.258 1 98.94 167 TYR A O 1
ATOM 1305 N N . TYR A 1 168 ? -4.402 0.389 12.219 1 98.94 168 TYR A N 1
ATOM 1306 C CA . TYR A 1 168 ? -5.758 0.421 11.688 1 98.94 168 TYR A CA 1
ATOM 1307 C C . TYR A 1 168 ? -6.738 0.981 12.711 1 98.94 168 TYR A C 1
ATOM 1309 O O . TYR A 1 168 ? -6.43 1.036 13.906 1 98.94 168 TYR A O 1
ATOM 1317 N N . LYS A 1 169 ? -7.832 1.414 12.273 1 98.81 169 LYS A N 1
ATOM 1318 C CA . LYS A 1 169 ? -8.945 1.84 13.117 1 98.81 169 LYS A CA 1
ATOM 1319 C C . LYS A 1 169 ? -10.281 1.427 12.508 1 98.81 169 LYS A C 1
ATOM 1321 O O . LYS A 1 169 ? -10.586 1.772 11.367 1 98.81 169 LYS A O 1
ATOM 1326 N N . ARG A 1 170 ? -11.094 0.703 13.25 1 98.38 170 ARG A N 1
ATOM 1327 C CA . ARG A 1 170 ? -12.461 0.379 12.844 1 98.38 170 ARG A CA 1
ATOM 1328 C C . ARG A 1 170 ? -13.406 1.536 13.141 1 98.38 170 ARG A C 1
ATOM 1330 O O . ARG A 1 170 ? -13.367 2.121 14.227 1 98.38 170 ARG A O 1
ATOM 1337 N N . LEU A 1 171 ? -14.219 2.113 12.266 1 97.06 171 LEU A N 1
ATOM 1338 C CA . LEU A 1 171 ? -15.133 3.234 12.445 1 97.06 171 LEU A CA 1
ATOM 1339 C C . LEU A 1 171 ? -16.531 2.742 12.828 1 97.06 171 LEU A C 1
ATOM 1341 O O . LEU A 1 171 ? -17.328 3.494 13.391 1 97.06 171 LEU A O 1
ATOM 1345 N N . GLY A 1 172 ? -17.016 1.537 12.938 1 80.69 172 GLY A N 1
ATOM 1346 C CA . GLY A 1 172 ? -18.328 1.005 13.305 1 80.69 172 GLY A CA 1
ATOM 1347 C C . GLY A 1 172 ? -18.234 -0.232 14.18 1 80.69 172 GLY A C 1
ATOM 1348 O O . GLY A 1 172 ? -17.156 -0.831 14.312 1 80.69 172 GLY A O 1
ATOM 1349 N N . MET B 1 1 ? 9.719 -36.562 -11.383 1 48.44 1 MET B N 1
ATOM 1350 C CA . MET B 1 1 ? 9.93 -35.25 -10.773 1 48.44 1 MET B CA 1
ATOM 1351 C C . MET B 1 1 ? 9.328 -34.156 -11.633 1 48.44 1 MET B C 1
ATOM 1353 O O . MET B 1 1 ? 9.562 -34.094 -12.844 1 48.44 1 MET B O 1
ATOM 1357 N N . ARG B 1 2 ? 8.008 -33.625 -11.359 1 65.81 2 ARG B N 1
ATOM 1358 C CA . ARG B 1 2 ? 7.145 -32.969 -12.336 1 65.81 2 ARG B CA 1
ATOM 1359 C C . ARG B 1 2 ? 7.84 -31.781 -12.969 1 65.81 2 ARG B C 1
ATOM 1361 O O . ARG B 1 2 ? 8.523 -31.016 -12.281 1 65.81 2 ARG B O 1
ATOM 1368 N N . ASN B 1 3 ? 8.18 -31.812 -14.195 1 88.38 3 ASN B N 1
ATOM 1369 C CA . ASN B 1 3 ? 8.984 -30.859 -14.938 1 88.38 3 ASN B CA 1
ATOM 1370 C C . ASN B 1 3 ? 8.352 -29.469 -14.938 1 88.38 3 ASN B C 1
ATOM 1372 O O . ASN B 1 3 ? 7.508 -29.156 -15.781 1 88.38 3 ASN B O 1
ATOM 1376 N N . ILE B 1 4 ? 8.438 -28.797 -13.867 1 96.31 4 ILE B N 1
ATOM 1377 C CA . ILE B 1 4 ? 7.961 -27.422 -13.773 1 96.31 4 ILE B CA 1
ATOM 1378 C C . ILE B 1 4 ? 9.078 -26.453 -14.18 1 96.31 4 ILE B C 1
ATOM 1380 O O . ILE B 1 4 ? 10.203 -26.562 -13.68 1 96.31 4 ILE B O 1
ATOM 1384 N N . GLU B 1 5 ? 8.828 -25.641 -15.164 1 97.62 5 GLU B N 1
ATOM 1385 C CA . GLU B 1 5 ? 9.742 -24.578 -15.602 1 97.62 5 GLU B CA 1
ATOM 1386 C C . GLU B 1 5 ? 9.297 -23.219 -15.086 1 97.62 5 GLU B C 1
ATOM 1388 O O . GLU B 1 5 ? 8.117 -22.859 -15.188 1 97.62 5 GLU B O 1
ATOM 1393 N N . ILE B 1 6 ? 10.227 -22.453 -14.469 1 98.62 6 ILE B N 1
ATOM 1394 C CA . ILE B 1 6 ? 9.945 -21.094 -14.047 1 98.62 6 ILE B CA 1
ATOM 1395 C C . ILE B 1 6 ? 10.578 -20.109 -15.016 1 98.62 6 ILE B C 1
ATOM 1397 O O . ILE B 1 6 ? 11.773 -20.188 -15.305 1 98.62 6 ILE B O 1
ATOM 1401 N N . LEU B 1 7 ? 9.789 -19.172 -15.523 1 98.12 7 LEU B N 1
ATOM 1402 C CA . LEU B 1 7 ? 10.25 -18.203 -16.516 1 98.12 7 LEU B CA 1
ATOM 1403 C C . LEU B 1 7 ? 9.859 -16.781 -16.109 1 98.12 7 LEU B C 1
ATOM 1405 O O . LEU B 1 7 ? 8.703 -16.531 -15.734 1 98.12 7 LEU B O 1
ATOM 1409 N N . GLU B 1 8 ? 10.852 -15.867 -16.078 1 98.62 8 GLU B N 1
ATOM 1410 C CA . GLU B 1 8 ? 10.492 -14.453 -16.016 1 98.62 8 GLU B CA 1
ATOM 1411 C C . GLU B 1 8 ? 10.047 -13.938 -17.375 1 98.62 8 GLU B C 1
ATOM 1413 O O . GLU B 1 8 ? 10.727 -14.156 -18.375 1 98.62 8 GLU B O 1
ATOM 1418 N N . ILE B 1 9 ? 8.922 -13.297 -17.406 1 98.44 9 ILE B N 1
ATOM 1419 C CA . ILE B 1 9 ? 8.477 -12.75 -18.688 1 98.44 9 ILE B CA 1
ATOM 1420 C C . ILE B 1 9 ? 8.398 -11.227 -18.594 1 98.44 9 ILE B C 1
ATOM 1422 O O . ILE B 1 9 ? 8.125 -10.672 -17.531 1 98.44 9 ILE B O 1
ATOM 1426 N N . ASN B 1 10 ? 8.555 -10.539 -19.719 1 97.31 10 ASN B N 1
ATOM 1427 C CA . ASN B 1 10 ? 8.609 -9.086 -19.734 1 97.31 10 ASN B CA 1
ATOM 1428 C C . ASN B 1 10 ? 7.395 -8.484 -20.422 1 97.31 10 ASN B C 1
ATOM 1430 O O . ASN B 1 10 ? 7.27 -7.262 -20.516 1 97.31 10 ASN B O 1
ATOM 1434 N N . GLU B 1 11 ? 6.566 -9.375 -20.922 1 97.62 11 GLU B N 1
ATOM 1435 C CA . GLU B 1 11 ? 5.297 -8.969 -21.531 1 97.62 11 GLU B CA 1
ATOM 1436 C C . GLU B 1 11 ? 4.262 -10.086 -21.438 1 97.62 11 GLU B C 1
ATOM 1438 O O . GLU B 1 11 ? 4.617 -11.266 -21.359 1 97.62 11 GLU B O 1
ATOM 1443 N N . ILE B 1 12 ? 3.074 -9.656 -21.375 1 97.25 12 ILE B N 1
ATOM 1444 C CA . ILE B 1 12 ? 1.991 -10.625 -21.281 1 97.25 12 ILE B CA 1
ATOM 1445 C C . ILE B 1 12 ? 1.847 -11.375 -22.594 1 97.25 12 ILE B C 1
ATOM 1447 O O . ILE B 1 12 ? 1.949 -12.602 -22.641 1 97.25 12 ILE B O 1
ATOM 1451 N N . GLY B 1 13 ? 1.685 -10.602 -23.688 1 93.69 13 GLY B N 1
ATOM 1452 C CA . GLY B 1 13 ? 1.727 -11.102 -25.062 1 93.69 13 GLY B CA 1
ATOM 1453 C C . GLY B 1 13 ? 1.081 -12.469 -25.219 1 93.69 13 GLY B C 1
ATOM 1454 O O . GLY B 1 13 ? -0.092 -12.648 -24.875 1 93.69 13 GLY B O 1
ATOM 1455 N N . ASP B 1 14 ? 1.888 -13.477 -25.625 1 94.25 14 ASP B N 1
ATOM 1456 C CA . ASP B 1 14 ? 1.44 -14.828 -25.969 1 94.25 14 ASP B CA 1
ATOM 1457 C C . ASP B 1 14 ? 0.978 -15.586 -24.719 1 94.25 14 ASP B C 1
ATOM 1459 O O . ASP B 1 14 ? 0.365 -16.641 -24.828 1 94.25 14 ASP B O 1
ATOM 1463 N N . TYR B 1 15 ? 1.159 -15.055 -23.594 1 98 15 TYR B N 1
ATOM 1464 C CA . TYR B 1 15 ? 0.848 -15.766 -22.344 1 98 15 TYR B CA 1
ATOM 1465 C C . TYR B 1 15 ? -0.52 -15.359 -21.812 1 98 15 TYR B C 1
ATOM 1467 O O . TYR B 1 15 ? -0.983 -15.891 -20.812 1 98 15 TYR B O 1
ATOM 1475 N N . GLU B 1 16 ? -1.154 -14.398 -22.469 1 97.56 16 GLU B N 1
ATOM 1476 C CA . GLU B 1 16 ? -2.373 -13.766 -21.969 1 97.56 16 GLU B CA 1
ATOM 1477 C C . GLU B 1 16 ? -3.451 -14.805 -21.672 1 97.56 16 GLU B C 1
ATOM 1479 O O . GLU B 1 16 ? -4.09 -14.758 -20.625 1 97.56 16 GLU B O 1
ATOM 1484 N N . GLU B 1 17 ? -3.66 -15.727 -22.562 1 97.62 17 GLU B N 1
ATOM 1485 C CA . GLU B 1 17 ? -4.711 -16.719 -22.375 1 97.62 17 GLU B CA 1
ATOM 1486 C C . GLU B 1 17 ? -4.461 -17.562 -21.125 1 97.62 17 GLU B C 1
ATOM 1488 O O . GLU B 1 17 ? -5.363 -17.734 -20.312 1 97.62 17 GLU B O 1
ATOM 1493 N N . GLY B 1 18 ? -3.271 -18.156 -20.984 1 98.44 18 GLY B N 1
ATOM 1494 C CA . GLY B 1 18 ? -2.93 -18.938 -19.812 1 98.44 18 GLY B CA 1
ATOM 1495 C C . GLY B 1 18 ? -3 -18.156 -18.516 1 98.44 18 GLY B C 1
ATOM 1496 O O . GLY B 1 18 ? -3.484 -18.672 -17.5 1 98.44 18 GLY B O 1
ATOM 1497 N N . LEU B 1 19 ? -2.568 -16.938 -18.547 1 98.75 19 LEU B N 1
ATOM 1498 C CA . LEU B 1 19 ? -2.598 -16.078 -17.359 1 98.75 19 LEU B CA 1
ATOM 1499 C C . LEU B 1 19 ? -4.031 -15.711 -17 1 98.75 19 LEU B C 1
ATOM 1501 O O . LEU B 1 19 ? -4.367 -15.625 -15.812 1 98.75 19 LEU B O 1
ATOM 1505 N N . SER B 1 20 ? -4.824 -15.469 -18.031 1 98.62 20 SER B N 1
ATOM 1506 C CA . SER B 1 20 ? -6.23 -15.18 -17.781 1 98.62 20 SER B CA 1
ATOM 1507 C C . SER B 1 20 ? -6.926 -16.359 -17.109 1 98.62 20 SER B C 1
ATOM 1509 O O . SER B 1 20 ? -7.688 -16.188 -16.156 1 98.62 20 SER B O 1
ATOM 1511 N N . LEU B 1 21 ? -6.66 -17.547 -17.594 1 98.19 21 LEU B N 1
ATOM 1512 C CA . LEU B 1 21 ? -7.227 -18.75 -17 1 98.19 21 LEU B CA 1
ATOM 1513 C C . LEU B 1 21 ? -6.762 -18.922 -15.555 1 98.19 21 LEU B C 1
ATOM 1515 O O . LEU B 1 21 ? -7.551 -19.281 -14.68 1 98.19 21 LEU B O 1
ATOM 1519 N N . LEU B 1 22 ? -5.523 -18.703 -15.336 1 98.69 22 LEU B N 1
ATOM 1520 C CA . LEU B 1 22 ? -4.941 -18.781 -14 1 98.69 22 LEU B CA 1
ATOM 1521 C C . LEU B 1 22 ? -5.641 -17.828 -13.047 1 98.69 22 LEU B C 1
ATOM 1523 O O . LEU B 1 22 ? -6.035 -18.219 -11.945 1 98.69 22 LEU B O 1
ATOM 1527 N N . LEU 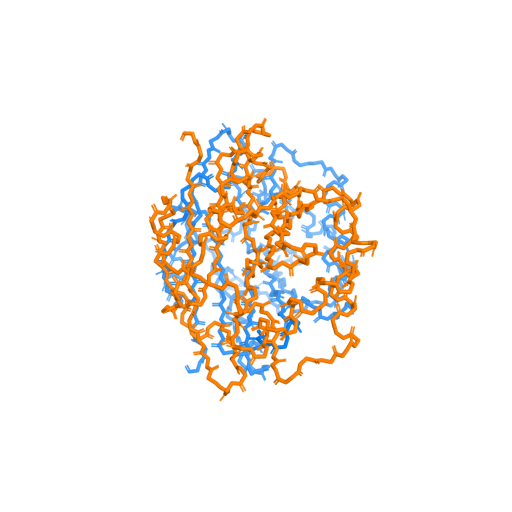B 1 23 ? -5.801 -16.562 -13.461 1 98.69 23 LEU B N 1
ATOM 1528 C CA . LEU B 1 23 ? -6.457 -15.555 -12.648 1 98.69 23 LEU B CA 1
ATOM 1529 C C . LEU B 1 23 ? -7.898 -15.953 -12.336 1 98.69 23 LEU B C 1
ATOM 1531 O O . LEU B 1 23 ? -8.328 -15.906 -11.18 1 98.69 23 LEU B O 1
ATOM 1535 N N . GLU B 1 24 ? -8.609 -16.375 -13.328 1 98.25 24 GLU B N 1
ATOM 1536 C CA . GLU B 1 24 ? -10 -16.797 -13.156 1 98.25 24 GLU B CA 1
ATOM 1537 C C . GLU B 1 24 ? -10.117 -17.969 -12.195 1 98.25 24 GLU B C 1
ATOM 1539 O O . GLU B 1 24 ? -10.977 -17.984 -11.312 1 98.25 24 GLU B O 1
ATOM 1544 N N . ASP B 1 25 ? -9.289 -18.953 -12.414 1 98.12 25 ASP B N 1
ATOM 1545 C CA . ASP B 1 25 ? -9.281 -20.109 -11.539 1 98.12 25 ASP B CA 1
ATOM 1546 C C . ASP B 1 25 ? -9.039 -19.703 -10.086 1 98.12 25 ASP B C 1
ATOM 1548 O O . ASP B 1 25 ? -9.719 -20.188 -9.18 1 98.12 25 ASP B O 1
ATOM 1552 N N . SER B 1 26 ? -8.055 -18.844 -9.867 1 97.81 26 SER B N 1
ATOM 1553 C CA . SER B 1 26 ? -7.723 -18.375 -8.523 1 97.81 26 SER B CA 1
ATOM 1554 C C . SER B 1 26 ? -8.906 -17.656 -7.875 1 97.81 26 SER B C 1
ATOM 1556 O O . SER B 1 26 ? -9.266 -17.953 -6.734 1 97.81 26 SER B O 1
ATOM 1558 N N . ILE B 1 27 ? -9.523 -16.75 -8.617 1 96.94 27 ILE B N 1
ATOM 1559 C CA . ILE B 1 27 ? -10.633 -15.969 -8.094 1 96.94 27 ILE B CA 1
ATOM 1560 C C . ILE B 1 27 ? -11.828 -16.875 -7.812 1 96.94 27 ILE B C 1
ATOM 1562 O O . ILE B 1 27 ? -12.414 -16.812 -6.734 1 96.94 27 ILE B O 1
ATOM 1566 N N . ASN B 1 28 ? -12.102 -17.75 -8.711 1 95.69 28 ASN B N 1
ATOM 1567 C CA . ASN B 1 28 ? -13.258 -18.625 -8.586 1 95.69 28 ASN B CA 1
ATOM 1568 C C . ASN B 1 28 ? -13.07 -19.641 -7.473 1 95.69 28 ASN B C 1
ATOM 1570 O O . ASN B 1 28 ? -14.047 -20.188 -6.941 1 95.69 28 ASN B O 1
ATOM 1574 N N . SER B 1 29 ? -11.875 -19.906 -7.16 1 95.5 29 SER B N 1
ATOM 1575 C CA . SER B 1 29 ? -11.609 -20.859 -6.086 1 95.5 29 SER B CA 1
ATOM 1576 C C . SER B 1 29 ? -11.461 -20.141 -4.742 1 95.5 29 SER B C 1
ATOM 1578 O O . SER B 1 29 ? -11.078 -20.766 -3.748 1 95.5 29 SER B O 1
ATOM 1580 N N . GLY B 1 30 ? -11.656 -18.875 -4.711 1 94 30 GLY B N 1
ATOM 1581 C CA . GLY B 1 30 ? -11.797 -18.172 -3.449 1 94 30 GLY B CA 1
ATOM 1582 C C . GLY B 1 30 ? -10.539 -17.422 -3.033 1 94 30 GLY B C 1
ATOM 1583 O O . GLY B 1 30 ? -10.391 -17.031 -1.873 1 94 30 GLY B O 1
ATOM 1584 N N . ALA B 1 31 ? -9.641 -17.25 -3.971 1 94.69 31 ALA B N 1
ATOM 1585 C CA . ALA B 1 31 ? -8.414 -16.531 -3.627 1 94.69 31 ALA B CA 1
ATOM 1586 C C . ALA B 1 31 ? -8.719 -15.078 -3.264 1 94.69 31 ALA B C 1
ATOM 1588 O O . ALA B 1 31 ? -9.586 -14.445 -3.871 1 94.69 31 ALA B O 1
ATOM 1589 N N . SER B 1 32 ? -8.047 -14.547 -2.258 1 94.25 32 SER B N 1
ATOM 1590 C CA . SER B 1 32 ? -8.125 -13.141 -1.866 1 94.25 32 SER B CA 1
ATOM 1591 C C . SER B 1 32 ? -7.023 -12.32 -2.523 1 94.25 32 SER B C 1
ATOM 1593 O O . SER B 1 32 ? -6.082 -11.891 -1.854 1 94.25 32 SER B O 1
ATOM 1595 N N . ILE B 1 33 ? -7.242 -12.078 -3.791 1 95.94 33 ILE B N 1
ATOM 1596 C CA . ILE B 1 33 ? -6.184 -11.398 -4.531 1 95.94 33 ILE B CA 1
ATOM 1597 C C . ILE B 1 33 ? -6.723 -10.109 -5.141 1 95.94 33 ILE B C 1
ATOM 1599 O O . ILE B 1 33 ? -6.289 -9.695 -6.219 1 95.94 33 ILE B O 1
ATOM 1603 N N . GLY B 1 34 ? -7.758 -9.5 -4.547 1 95.69 34 GLY B N 1
ATOM 1604 C CA . GLY B 1 34 ? -8.18 -8.156 -4.91 1 95.69 34 GLY B CA 1
ATOM 1605 C C . GLY B 1 34 ? -9.414 -8.141 -5.789 1 95.69 34 GLY B C 1
ATOM 1606 O O . GLY B 1 34 ? -9.852 -7.074 -6.23 1 95.69 34 GLY B O 1
ATOM 1607 N N . PHE B 1 35 ? -10.102 -9.297 -6.047 1 96.25 35 PHE B N 1
ATOM 1608 C CA . PHE B 1 35 ? -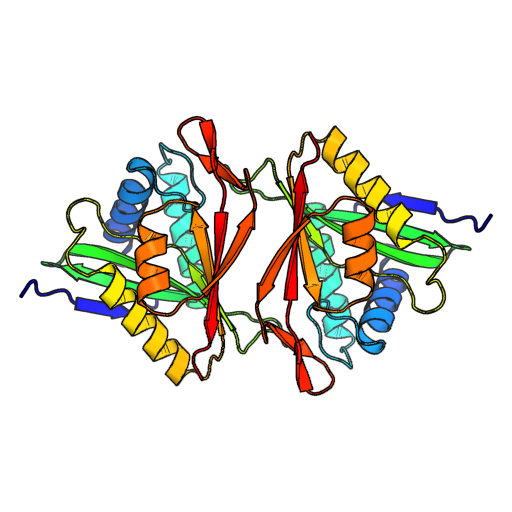11.25 -9.414 -6.93 1 96.25 35 PHE B CA 1
ATOM 1609 C C . PHE B 1 35 ? -12.383 -10.172 -6.246 1 96.25 35 PHE B C 1
ATOM 1611 O O . PHE B 1 35 ? -12.148 -10.898 -5.277 1 96.25 35 PHE B O 1
ATOM 1618 N N . LEU B 1 36 ? -13.562 -9.984 -6.723 1 95.75 36 LEU B N 1
ATOM 1619 C CA . LEU B 1 36 ? -14.727 -10.75 -6.289 1 95.75 36 LEU B CA 1
ATOM 1620 C C . LEU B 1 36 ? -15.195 -11.695 -7.391 1 95.75 36 LEU B C 1
ATOM 1622 O O . LEU B 1 36 ? -15.141 -11.352 -8.57 1 95.75 36 LEU B O 1
ATOM 1626 N N . ALA B 1 37 ? -15.594 -12.812 -6.945 1 95 37 ALA B N 1
ATOM 1627 C CA . ALA B 1 37 ? -16.156 -13.773 -7.891 1 95 37 ALA B CA 1
ATOM 1628 C C . ALA B 1 37 ? -17.656 -13.516 -8.102 1 95 37 ALA B C 1
ATOM 1630 O O . ALA B 1 37 ? -18.344 -13.078 -7.188 1 95 37 ALA B O 1
ATOM 1631 N N . PRO B 1 38 ? -18.125 -13.836 -9.367 1 93.5 38 PRO B N 1
ATOM 1632 C CA . PRO B 1 38 ? -17.391 -14.164 -10.586 1 93.5 38 PRO B CA 1
ATOM 1633 C C . PRO B 1 38 ? -16.75 -12.93 -11.242 1 93.5 38 PRO B C 1
ATOM 1635 O O . PRO B 1 38 ? -17.344 -11.852 -11.211 1 93.5 38 PRO B O 1
ATOM 1638 N N . ILE B 1 39 ? -15.586 -13.125 -11.734 1 94.94 39 ILE B N 1
ATOM 1639 C CA . ILE B 1 39 ? -14.906 -12 -12.383 1 94.94 39 ILE B CA 1
ATOM 1640 C C . ILE B 1 39 ? -15.367 -11.891 -13.836 1 94.94 39 ILE B C 1
ATOM 1642 O O . ILE B 1 39 ? -15.586 -12.906 -14.508 1 94.94 39 ILE B O 1
ATOM 1646 N N . GLU B 1 40 ? -15.484 -10.695 -14.297 1 94.62 40 GLU B N 1
ATOM 1647 C CA . GLU B 1 40 ? -15.867 -10.445 -15.68 1 94.62 40 GLU B CA 1
ATOM 1648 C C . GLU B 1 40 ? -14.656 -10.492 -16.609 1 94.62 40 GLU B C 1
ATOM 1650 O O . GLU B 1 40 ? -13.555 -10.125 -16.203 1 94.62 40 GLU B O 1
ATOM 1655 N N . LYS B 1 41 ? -14.961 -10.891 -17.797 1 95.62 41 LYS B N 1
ATOM 1656 C CA . LYS B 1 41 ? -13.891 -11.008 -18.781 1 95.62 41 LYS B CA 1
ATOM 1657 C C . LYS B 1 41 ? -13.156 -9.68 -18.953 1 95.62 41 LYS B C 1
ATOM 1659 O O . LYS B 1 41 ? -11.93 -9.656 -19.047 1 95.62 41 LYS B O 1
ATOM 1664 N N . ASN B 1 42 ? -13.891 -8.625 -19 1 96.38 42 ASN B N 1
ATOM 1665 C CA . ASN B 1 42 ? -13.266 -7.312 -19.172 1 96.38 42 ASN B CA 1
ATOM 1666 C C . ASN B 1 42 ? -12.352 -6.973 -17.984 1 96.38 42 ASN B C 1
ATOM 1668 O O . ASN B 1 42 ? -11.312 -6.336 -18.172 1 96.38 42 ASN B O 1
ATOM 1672 N N . GLU B 1 43 ? -12.773 -7.363 -16.812 1 96.06 43 GLU B N 1
ATOM 1673 C CA . GLU B 1 43 ? -11.945 -7.137 -15.633 1 96.06 43 GLU B CA 1
ATOM 1674 C C . GLU B 1 43 ? -10.625 -7.902 -15.727 1 96.06 43 GLU B C 1
ATOM 1676 O O . GLU B 1 43 ? -9.57 -7.383 -15.352 1 96.06 43 GLU B O 1
ATOM 1681 N N . VAL B 1 44 ? -10.734 -9.102 -16.234 1 97.44 44 VAL B N 1
ATOM 1682 C CA . VAL B 1 44 ? -9.547 -9.938 -16.422 1 97.44 44 VAL B CA 1
ATOM 1683 C C . VAL B 1 44 ? -8.594 -9.281 -17.406 1 97.44 44 VAL B C 1
ATOM 1685 O O . VAL B 1 44 ? -7.398 -9.148 -17.141 1 97.44 44 VAL B O 1
ATOM 1688 N N . LEU B 1 45 ? -9.109 -8.852 -18.484 1 96.31 45 LEU B N 1
ATOM 1689 C CA . LEU B 1 45 ? -8.305 -8.227 -19.531 1 96.31 45 LEU B CA 1
ATOM 1690 C C . LEU B 1 45 ? -7.691 -6.918 -19.047 1 96.31 45 LEU B C 1
ATOM 1692 O O . LEU B 1 45 ? -6.52 -6.645 -19.297 1 96.31 45 LEU B O 1
ATOM 1696 N N . ASN B 1 46 ? -8.469 -6.16 -18.422 1 96.81 46 ASN B N 1
ATOM 1697 C CA . ASN B 1 46 ? -7.977 -4.895 -17.891 1 96.81 46 ASN B CA 1
ATOM 1698 C C . ASN B 1 46 ? -6.848 -5.105 -16.891 1 96.81 46 ASN B C 1
ATOM 1700 O O . ASN B 1 46 ? -5.863 -4.363 -16.891 1 96.81 46 ASN B O 1
ATOM 1704 N N . TYR B 1 47 ? -7.062 -6.129 -16.078 1 97.62 47 TYR B N 1
ATOM 1705 C CA . TYR B 1 47 ? -6.047 -6.422 -15.078 1 97.62 47 TYR B CA 1
ATOM 1706 C C . TYR B 1 47 ? -4.707 -6.738 -15.734 1 97.62 47 TYR B C 1
ATOM 1708 O O . TYR B 1 47 ? -3.684 -6.145 -15.391 1 97.62 47 TYR B O 1
ATOM 1716 N N . TRP B 1 48 ? -4.707 -7.613 -16.656 1 98.31 48 TRP B N 1
ATOM 1717 C CA . TRP B 1 48 ? -3.457 -8.023 -17.281 1 98.31 48 TRP B CA 1
ATOM 1718 C C . TRP B 1 48 ? -2.898 -6.902 -18.156 1 98.31 48 TRP B C 1
ATOM 1720 O O . TRP B 1 48 ? -1.684 -6.797 -18.344 1 98.31 48 TRP B O 1
ATOM 1730 N N . GLY B 1 49 ? -3.766 -6.094 -18.688 1 98.25 49 GLY B N 1
ATOM 1731 C CA . GLY B 1 49 ? -3.297 -4.887 -19.359 1 98.25 49 GLY B CA 1
ATOM 1732 C C . GLY B 1 49 ? -2.512 -3.969 -18.438 1 98.25 49 GLY B C 1
ATOM 1733 O O . GLY B 1 49 ? -1.469 -3.438 -18.828 1 98.25 49 GLY B O 1
ATOM 1734 N N . GLU B 1 50 ? -3.018 -3.781 -17.297 1 97.62 50 GLU B N 1
ATOM 1735 C CA . GLU B 1 50 ? -2.326 -2.963 -16.312 1 97.62 50 GLU B CA 1
ATOM 1736 C C . GLU B 1 50 ? -0.99 -3.586 -15.914 1 97.62 50 GLU B C 1
ATOM 1738 O O . GLU B 1 50 ? 0.012 -2.883 -15.773 1 97.62 50 GLU B O 1
ATOM 1743 N N . VAL B 1 51 ? -1.0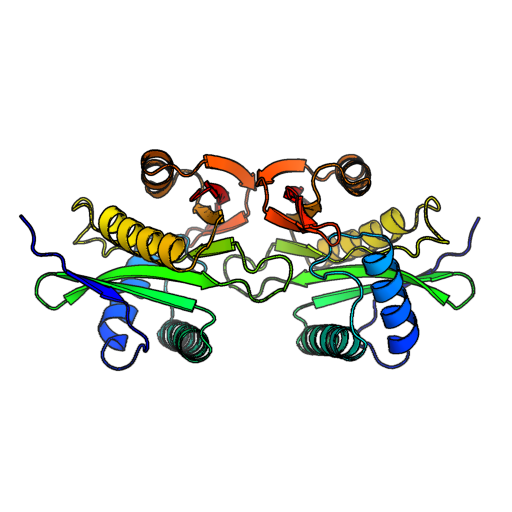14 -4.883 -15.688 1 98.5 51 VAL B N 1
ATOM 1744 C CA . VAL B 1 51 ? 0.227 -5.578 -15.359 1 98.5 51 VAL B CA 1
ATOM 1745 C C . VAL B 1 51 ? 1.239 -5.387 -16.484 1 98.5 51 VAL B C 1
ATOM 1747 O O . VAL B 1 51 ? 2.412 -5.098 -16.234 1 98.5 51 VAL B O 1
ATOM 1750 N N . ASN B 1 52 ? 0.773 -5.527 -17.688 1 98.69 52 ASN B N 1
ATOM 1751 C CA . ASN B 1 52 ? 1.655 -5.359 -18.844 1 98.69 52 ASN B CA 1
ATOM 1752 C C . ASN B 1 52 ? 2.277 -3.967 -18.875 1 98.69 52 ASN B C 1
ATOM 1754 O O . ASN B 1 52 ? 3.461 -3.818 -19.188 1 98.69 52 ASN B O 1
ATOM 1758 N N . HIS B 1 53 ? 1.508 -3.031 -18.641 1 98.31 53 HIS B N 1
ATOM 1759 C CA . HIS B 1 53 ? 2.008 -1.662 -18.594 1 98.31 53 HIS B CA 1
ATOM 1760 C C . HIS B 1 53 ? 3.109 -1.513 -17.547 1 98.31 53 HIS B C 1
ATOM 1762 O O . HIS B 1 53 ? 4.137 -0.878 -17.812 1 98.31 53 HIS B O 1
ATOM 1768 N N . LYS B 1 54 ? 2.908 -2.043 -16.375 1 98.31 54 LYS B N 1
ATOM 1769 C CA . LYS B 1 54 ? 3.904 -1.98 -15.305 1 98.31 54 LYS B CA 1
ATOM 1770 C C . LYS B 1 54 ? 5.18 -2.715 -15.703 1 98.31 54 LYS B C 1
ATOM 1772 O O . LYS B 1 54 ? 6.281 -2.297 -15.336 1 98.31 54 LYS B O 1
ATOM 1777 N N . LEU B 1 55 ? 5.012 -3.867 -16.391 1 98.5 55 LEU B N 1
ATOM 1778 C CA . LEU B 1 55 ? 6.176 -4.586 -16.906 1 98.5 55 LEU B CA 1
ATOM 1779 C C . LEU B 1 55 ? 6.98 -3.705 -17.859 1 98.5 55 LEU B C 1
ATOM 1781 O O . LEU B 1 55 ? 8.203 -3.617 -17.734 1 98.5 55 LEU B O 1
ATOM 1785 N N . GLU B 1 56 ? 6.305 -3.039 -18.703 1 97.69 56 GLU B N 1
ATOM 1786 C CA . GLU B 1 56 ? 6.934 -2.172 -19.688 1 97.69 56 GLU B CA 1
ATOM 1787 C C . GLU B 1 56 ? 7.672 -1.015 -19.016 1 97.69 56 GLU B C 1
ATOM 1789 O O . GLU B 1 56 ? 8.742 -0.604 -19.484 1 97.69 56 GLU B O 1
ATOM 1794 N N . GLN B 1 57 ? 7.078 -0.541 -18.031 1 97 57 GLN B N 1
ATOM 1795 C CA . GLN B 1 57 ? 7.652 0.597 -17.312 1 97 57 GLN B CA 1
ATOM 1796 C C . GLN B 1 57 ? 8.797 0.158 -16.406 1 97 57 GLN B C 1
ATOM 1798 O O . GLN B 1 57 ? 9.5 0.995 -15.844 1 97 57 GLN B O 1
ATOM 1803 N N . GLY B 1 58 ? 8.922 -1.113 -16.219 1 97 58 GLY B N 1
ATOM 1804 C CA . GLY B 1 58 ? 9.977 -1.633 -15.375 1 97 58 GLY B CA 1
ATOM 1805 C C . GLY B 1 58 ? 9.633 -1.566 -13.898 1 97 58 GLY B C 1
ATOM 1806 O O . GLY B 1 58 ? 10.508 -1.759 -13.047 1 97 58 GLY B O 1
ATOM 1807 N N . SER B 1 59 ? 8.398 -1.298 -13.555 1 97.75 59 SER B N 1
ATOM 1808 C CA . SER B 1 59 ? 8.008 -1.137 -12.156 1 97.75 59 SER B CA 1
ATOM 1809 C C . SER B 1 59 ? 7.488 -2.447 -11.57 1 97.75 59 SER B C 1
ATOM 1811 O O . SER B 1 59 ? 7.16 -2.516 -10.391 1 97.75 59 SER B O 1
ATOM 1813 N N . SER B 1 60 ? 7.414 -3.475 -12.391 1 98.56 60 SER B N 1
ATOM 1814 C CA . SER B 1 60 ? 7.004 -4.797 -11.938 1 98.56 60 SER B CA 1
ATOM 1815 C C . SER B 1 60 ? 7.773 -5.898 -12.656 1 98.56 60 SER B C 1
ATOM 1817 O O . SER B 1 60 ? 8.305 -5.676 -13.75 1 98.56 60 SER B O 1
ATOM 1819 N N . ARG B 1 61 ? 7.898 -6.98 -12 1 98.81 61 ARG B N 1
ATOM 1820 C CA . ARG B 1 61 ? 8.422 -8.219 -12.57 1 98.81 61 ARG B CA 1
ATOM 1821 C C . ARG B 1 61 ? 7.414 -9.352 -12.43 1 98.81 61 ARG B C 1
ATOM 1823 O O . ARG B 1 61 ? 6.633 -9.383 -11.477 1 98.81 61 ARG B O 1
ATOM 1830 N N . LEU B 1 62 ? 7.457 -10.266 -13.398 1 98.94 62 LEU B N 1
ATOM 1831 C CA . LEU B 1 62 ? 6.484 -11.352 -13.422 1 98.94 62 LEU B CA 1
ATOM 1832 C C . LEU B 1 62 ? 7.16 -12.68 -13.773 1 98.94 62 LEU B C 1
ATOM 1834 O O . LEU B 1 62 ? 7.863 -12.773 -14.781 1 98.94 62 LEU B O 1
ATOM 1838 N N . TRP B 1 63 ? 7.02 -13.648 -12.914 1 98.94 63 TRP B N 1
ATOM 1839 C CA . TRP B 1 63 ? 7.438 -15.016 -13.18 1 98.94 63 TRP B CA 1
ATOM 1840 C C . TRP B 1 63 ? 6.227 -15.922 -13.398 1 98.94 63 TRP B C 1
ATOM 1842 O O . TRP B 1 63 ? 5.211 -15.789 -12.711 1 98.94 63 TRP B O 1
ATOM 1852 N N . ILE B 1 64 ? 6.355 -16.844 -14.336 1 98.88 64 ILE B N 1
ATOM 1853 C CA . ILE B 1 64 ? 5.324 -17.859 -14.578 1 98.88 64 ILE B CA 1
ATOM 1854 C C . ILE B 1 64 ? 5.918 -19.25 -14.406 1 98.88 64 ILE B C 1
ATOM 1856 O O . ILE B 1 64 ? 7.113 -19.453 -14.633 1 98.88 64 ILE B O 1
ATOM 1860 N N . ALA B 1 65 ? 5.098 -20.156 -13.93 1 98.88 65 ALA B N 1
ATOM 1861 C CA . ALA B 1 65 ? 5.406 -21.578 -13.883 1 98.88 65 ALA B CA 1
ATOM 1862 C C . ALA B 1 65 ? 4.703 -22.328 -15.016 1 98.88 65 ALA B C 1
ATOM 1864 O O . ALA B 1 65 ? 3.494 -22.172 -15.211 1 98.88 65 ALA B O 1
ATOM 1865 N N . ILE B 1 66 ? 5.445 -23.125 -15.758 1 98.44 66 ILE B N 1
ATOM 1866 C CA . ILE B 1 66 ? 4.918 -23.875 -16.891 1 98.44 66 ILE B CA 1
ATOM 1867 C C . ILE B 1 66 ? 5.07 -25.375 -16.625 1 98.44 66 ILE B C 1
ATOM 1869 O O . ILE B 1 66 ? 6.152 -25.844 -16.266 1 98.44 66 ILE B O 1
ATOM 1873 N N . GLN B 1 67 ? 3.996 -26.062 -16.703 1 97.81 67 GLN B N 1
ATOM 1874 C CA . GLN B 1 67 ? 3.953 -27.516 -16.609 1 97.81 67 GLN B CA 1
ATOM 1875 C C . GLN B 1 67 ? 3.24 -28.125 -17.812 1 97.81 67 GLN B C 1
ATOM 1877 O O . GLN B 1 67 ? 2.09 -27.781 -18.094 1 97.81 67 GLN B O 1
ATOM 1882 N N . LYS B 1 68 ? 3.916 -29 -18.594 1 95.5 68 LYS B N 1
ATOM 1883 C CA . LYS B 1 68 ? 3.367 -29.641 -19.781 1 95.5 68 LYS B CA 1
ATOM 1884 C C . LYS B 1 68 ? 2.818 -28.594 -20.766 1 95.5 68 LYS B C 1
ATOM 1886 O O . LYS B 1 68 ? 1.699 -28.734 -21.266 1 95.5 68 LYS B O 1
ATOM 1891 N N . GLY B 1 69 ? 3.473 -27.484 -20.906 1 94.75 69 GLY B N 1
ATOM 1892 C CA . GLY B 1 69 ? 3.168 -26.469 -21.891 1 94.75 69 GLY B CA 1
ATOM 1893 C C . GLY B 1 69 ? 2.084 -25.516 -21.438 1 94.75 69 GLY B C 1
ATOM 1894 O O . GLY B 1 69 ? 1.687 -24.609 -22.188 1 94.75 69 GLY B O 1
ATOM 1895 N N . LYS B 1 70 ? 1.686 -25.672 -20.203 1 97.31 70 LYS B N 1
ATOM 1896 C CA . LYS B 1 70 ? 0.61 -24.828 -19.703 1 97.31 70 LYS B CA 1
ATOM 1897 C C . LYS B 1 70 ? 1.08 -23.984 -18.516 1 97.31 70 LYS B C 1
ATOM 1899 O O . LYS B 1 70 ? 1.862 -24.469 -17.688 1 97.31 70 LYS B O 1
ATOM 1904 N N . ILE B 1 71 ? 0.588 -22.766 -18.438 1 98.62 71 ILE B N 1
ATOM 1905 C CA . ILE B 1 71 ? 0.858 -21.938 -17.281 1 98.62 71 ILE B CA 1
ATOM 1906 C C . ILE B 1 71 ? 0.074 -22.469 -16.078 1 98.62 71 ILE B C 1
ATOM 1908 O O . ILE B 1 71 ? -1.151 -22.578 -16.125 1 98.62 71 ILE B O 1
ATOM 1912 N N . VAL B 1 72 ? 0.795 -22.766 -14.984 1 98.75 72 VAL B N 1
ATOM 1913 C CA . VAL B 1 72 ? 0.125 -23.359 -13.844 1 98.75 72 VAL B CA 1
ATOM 1914 C C . VAL B 1 72 ? 0.326 -22.484 -12.602 1 98.75 72 VAL B C 1
ATOM 1916 O O . VAL B 1 72 ? -0.234 -22.766 -11.539 1 98.75 72 VAL B O 1
ATOM 1919 N N . GLY B 1 73 ? 1.075 -21.406 -12.656 1 98.88 73 GLY B N 1
ATOM 1920 C CA . GLY B 1 73 ? 1.287 -20.484 -11.547 1 98.88 73 GLY B CA 1
ATOM 1921 C C . GLY B 1 73 ? 1.99 -19.219 -11.961 1 98.88 73 GLY B C 1
ATOM 1922 O O . GLY B 1 73 ? 2.543 -19.125 -13.055 1 98.88 73 GLY B O 1
ATOM 1923 N N . SER B 1 74 ? 1.896 -18.203 -11.141 1 98.94 74 SER B N 1
ATOM 1924 C CA . SER B 1 74 ? 2.611 -16.953 -11.367 1 98.94 74 SER B CA 1
ATOM 1925 C C . SER B 1 74 ? 2.822 -16.188 -10.062 1 98.94 74 SER B C 1
ATOM 1927 O O . SER B 1 74 ? 2.176 -16.484 -9.055 1 98.94 74 SER B O 1
ATOM 1929 N N . VAL B 1 75 ? 3.779 -15.305 -10.094 1 98.94 75 VAL B N 1
ATOM 1930 C CA . VAL B 1 75 ? 4.02 -14.375 -8.992 1 98.94 75 VAL B CA 1
ATOM 1931 C C . VAL B 1 75 ? 4.586 -13.07 -9.539 1 98.94 75 VAL B C 1
ATOM 1933 O O . VAL B 1 75 ? 5.266 -13.062 -10.57 1 98.94 75 VAL B O 1
ATOM 1936 N N . GLN B 1 76 ? 4.234 -12.023 -8.898 1 98.88 76 GLN B N 1
ATOM 1937 C CA . GLN B 1 76 ? 4.699 -10.695 -9.289 1 98.88 76 GLN B CA 1
ATOM 1938 C C . GLN B 1 76 ? 5.539 -10.062 -8.188 1 98.88 76 GLN B C 1
ATOM 1940 O O . GLN B 1 76 ? 5.359 -10.367 -7.008 1 98.88 76 GLN B O 1
ATOM 1945 N N . LEU B 1 77 ? 6.48 -9.266 -8.578 1 98.94 77 LEU B N 1
ATOM 1946 C CA . LEU B 1 77 ? 7.258 -8.375 -7.715 1 98.94 77 LEU B CA 1
ATOM 1947 C C . LEU B 1 77 ? 7.031 -6.918 -8.094 1 98.94 77 LEU B C 1
ATOM 1949 O O . LEU B 1 77 ? 7.352 -6.508 -9.211 1 98.94 77 LEU B O 1
ATOM 1953 N N . SER B 1 78 ? 6.395 -6.121 -7.238 1 98.81 78 SER B N 1
ATOM 1954 C CA . SER B 1 78 ? 6.215 -4.691 -7.453 1 98.81 78 SER B CA 1
ATOM 1955 C C . SER B 1 78 ? 7.379 -3.893 -6.875 1 98.81 78 SER B C 1
ATOM 1957 O O . SER B 1 78 ? 7.605 -3.904 -5.664 1 98.81 78 SER B O 1
ATOM 1959 N N . LEU B 1 79 ? 8.078 -3.242 -7.703 1 98.5 79 LEU B N 1
ATOM 1960 C CA . LEU B 1 79 ? 9.242 -2.459 -7.293 1 98.5 79 LEU B CA 1
ATOM 1961 C C . LEU B 1 79 ? 8.82 -1.058 -6.859 1 98.5 79 LEU B C 1
ATOM 1963 O O . LEU B 1 79 ? 7.93 -0.457 -7.461 1 98.5 79 LEU B O 1
ATOM 1967 N N . VAL B 1 80 ? 9.438 -0.61 -5.801 1 97.5 80 VAL B N 1
ATOM 1968 C CA . VAL B 1 80 ? 9.148 0.728 -5.297 1 97.5 80 VAL B CA 1
ATOM 1969 C C . VAL B 1 80 ? 10.016 1.754 -6.02 1 97.5 80 VAL B C 1
ATOM 1971 O O . VAL B 1 80 ? 11.227 1.573 -6.137 1 97.5 80 VAL B O 1
ATOM 1974 N N . ARG B 1 81 ? 9.359 2.85 -6.422 1 92.62 81 ARG B N 1
ATOM 1975 C CA . ARG B 1 81 ? 10.078 3.857 -7.195 1 92.62 81 ARG B CA 1
ATOM 1976 C C . ARG B 1 81 ? 10.414 5.074 -6.336 1 92.62 81 ARG B C 1
ATOM 1978 O O . ARG B 1 81 ? 11.266 5.887 -6.699 1 92.62 81 ARG B O 1
ATOM 1985 N N . LYS B 1 82 ? 9.688 5.234 -5.258 1 93.06 82 LYS B N 1
ATOM 1986 C CA . LYS B 1 82 ? 10 6.34 -4.359 1 93.06 82 LYS B CA 1
ATOM 1987 C C . LYS B 1 82 ? 11.445 6.258 -3.875 1 93.06 82 LYS B C 1
ATOM 1989 O O . LYS B 1 82 ? 11.938 5.172 -3.562 1 93.06 82 LYS B O 1
ATOM 1994 N N . ASN B 1 83 ? 12.094 7.414 -3.725 1 91.62 83 ASN B N 1
ATOM 1995 C CA . ASN B 1 83 ? 13.523 7.461 -3.408 1 91.62 83 ASN B CA 1
ATOM 1996 C C . ASN B 1 83 ? 13.82 6.809 -2.061 1 91.62 83 ASN B C 1
ATOM 1998 O O . ASN B 1 83 ? 14.883 6.223 -1.871 1 91.62 83 ASN B O 1
ATOM 2002 N N . ASN B 1 84 ? 12.914 6.891 -1.156 1 96.31 84 ASN B N 1
ATOM 2003 C CA . ASN B 1 84 ? 13.172 6.355 0.175 1 96.31 84 ASN B CA 1
ATOM 2004 C C . ASN B 1 84 ? 12.82 4.871 0.262 1 96.31 84 ASN B C 1
ATOM 2006 O O . ASN B 1 84 ? 12.906 4.27 1.334 1 96.31 84 ASN B O 1
ATOM 2010 N N . GLY B 1 85 ? 12.398 4.262 -0.834 1 97.56 85 GLY B N 1
ATOM 2011 C CA . GLY B 1 85 ? 11.906 2.898 -0.74 1 97.56 85 GLY B CA 1
ATOM 2012 C C . GLY B 1 85 ? 12.508 1.973 -1.782 1 97.56 85 GLY B C 1
ATOM 2013 O O . GLY B 1 85 ? 12.078 0.826 -1.922 1 97.56 85 GLY B O 1
ATOM 2014 N N . VAL B 1 86 ? 13.547 2.379 -2.521 1 96.88 86 VAL B N 1
ATOM 2015 C CA . VAL B 1 86 ? 14.047 1.649 -3.684 1 96.88 86 VAL B CA 1
ATOM 2016 C C . VAL B 1 86 ? 14.695 0.341 -3.234 1 96.88 86 VAL B C 1
ATOM 2018 O O . VAL B 1 86 ? 14.922 -0.558 -4.047 1 96.88 86 VAL B O 1
ATOM 2021 N N . HIS B 1 87 ? 14.984 0.198 -1.935 1 98.12 87 HIS B N 1
ATOM 2022 C CA . HIS B 1 87 ? 15.641 -0.998 -1.415 1 98.12 87 HIS B CA 1
ATOM 2023 C C . HIS B 1 87 ? 14.625 -2.09 -1.101 1 98.12 87 HIS B C 1
ATOM 2025 O O . HIS B 1 87 ? 14.992 -3.176 -0.648 1 98.12 87 HIS B O 1
ATOM 2031 N N . ARG B 1 88 ? 13.328 -1.85 -1.234 1 98.69 88 ARG B N 1
ATOM 2032 C CA . ARG B 1 88 ? 12.312 -2.842 -0.893 1 98.69 88 ARG B CA 1
ATOM 2033 C C . ARG B 1 88 ? 11.367 -3.08 -2.062 1 98.69 88 ARG B C 1
ATOM 2035 O O . ARG B 1 88 ? 11.375 -2.328 -3.039 1 98.69 88 ARG B O 1
ATOM 2042 N N . ALA B 1 89 ? 10.609 -4.172 -2.023 1 98.88 89 ALA B N 1
ATOM 2043 C CA . ALA B 1 89 ? 9.609 -4.52 -3.025 1 98.88 89 ALA B CA 1
ATOM 2044 C C . ALA B 1 89 ? 8.461 -5.309 -2.402 1 98.88 89 ALA B C 1
ATOM 2046 O O . ALA B 1 89 ? 8.578 -5.801 -1.276 1 98.88 89 ALA B O 1
ATOM 2047 N N . GLU B 1 90 ? 7.41 -5.336 -3.078 1 98.94 90 GLU B N 1
ATOM 2048 C CA . GLU B 1 90 ? 6.23 -6.062 -2.625 1 98.94 90 GLU B CA 1
ATOM 2049 C C . GLU B 1 90 ? 5.98 -7.301 -3.486 1 98.94 90 GLU B C 1
ATOM 2051 O O . GLU B 1 90 ? 5.992 -7.219 -4.715 1 98.94 90 GLU B O 1
ATOM 2056 N N . VAL B 1 91 ? 5.855 -8.43 -2.814 1 98.88 91 VAL B N 1
ATOM 2057 C CA . VAL B 1 91 ? 5.453 -9.664 -3.475 1 98.88 91 VAL B CA 1
ATOM 2058 C C . VAL B 1 91 ? 3.93 -9.734 -3.555 1 98.88 91 VAL B C 1
ATOM 2060 O O . VAL B 1 91 ? 3.238 -9.547 -2.551 1 98.88 91 VAL B O 1
ATOM 2063 N N . GLU B 1 92 ? 3.414 -9.961 -4.723 1 98 92 GLU B N 1
ATOM 2064 C CA . GLU B 1 92 ? 1.957 -9.961 -4.82 1 98 92 GLU B CA 1
ATOM 2065 C C . GLU B 1 92 ? 1.473 -10.977 -5.852 1 98 92 GLU B C 1
ATOM 2067 O O . GLU B 1 92 ? 2.229 -11.375 -6.742 1 98 92 GLU B O 1
ATOM 2072 N N . LYS B 1 93 ? 0.201 -11.375 -5.668 1 97.69 93 LYS B N 1
ATOM 2073 C CA . LYS B 1 93 ? -0.592 -12.117 -6.645 1 97.69 93 LYS B CA 1
ATOM 2074 C C . LYS B 1 93 ? 0.038 -13.477 -6.949 1 97.69 93 LYS B C 1
ATOM 2076 O O . LYS B 1 93 ? 0.214 -13.836 -8.109 1 97.69 93 LYS B O 1
ATOM 2081 N N . LEU B 1 94 ? 0.518 -14.117 -5.867 1 98.62 94 LEU B N 1
ATOM 2082 C CA . LEU B 1 94 ? 0.951 -15.5 -6.027 1 98.62 94 LEU B CA 1
ATOM 2083 C C . LEU B 1 94 ? -0.236 -16.406 -6.32 1 98.62 94 LEU B C 1
ATOM 2085 O O . LEU B 1 94 ? -1.184 -16.484 -5.535 1 98.62 94 LEU B O 1
ATOM 2089 N N . MET B 1 95 ? -0.198 -17.047 -7.41 1 98.69 95 MET B N 1
ATOM 2090 C CA . MET B 1 95 ? -1.29 -17.922 -7.84 1 98.69 95 MET B CA 1
ATOM 2091 C C . MET B 1 95 ? -0.758 -19.25 -8.328 1 98.69 95 MET B C 1
ATOM 2093 O O . MET B 1 95 ? 0.281 -19.312 -8.992 1 98.69 95 MET B O 1
ATOM 2097 N N . VAL B 1 96 ? -1.428 -20.281 -8 1 98.62 96 VAL B N 1
ATOM 2098 C CA . VAL B 1 96 ? -1.224 -21.625 -8.539 1 98.62 96 VAL B CA 1
ATOM 2099 C C . VAL B 1 96 ? -2.568 -22.234 -8.93 1 98.62 96 VAL B C 1
ATOM 2101 O O . VAL B 1 96 ? -3.539 -22.141 -8.18 1 98.62 96 VAL B O 1
ATOM 2104 N N . LEU B 1 97 ? -2.639 -22.734 -10.148 1 98.56 97 LEU B N 1
ATOM 2105 C CA . LEU B 1 97 ? -3.861 -23.422 -10.562 1 98.56 97 LEU B CA 1
ATOM 2106 C C . LEU B 1 97 ? -4.285 -24.453 -9.516 1 98.56 97 LEU B C 1
ATOM 2108 O O . LEU B 1 97 ? -3.449 -25.188 -8.984 1 98.56 97 LEU B O 1
ATOM 2112 N N . THR B 1 98 ? -5.598 -24.5 -9.305 1 98 98 THR B N 1
ATOM 2113 C CA . THR B 1 98 ? -6.133 -25.422 -8.312 1 98 98 THR B CA 1
ATOM 2114 C C . THR B 1 98 ? -5.691 -26.859 -8.617 1 98 98 THR B C 1
ATOM 2116 O O . THR B 1 98 ? -5.32 -27.609 -7.711 1 98 98 THR B O 1
ATOM 2119 N N . ALA B 1 99 ? -5.605 -27.203 -9.883 1 97.12 99 ALA B N 1
ATOM 2120 C CA . ALA B 1 99 ? -5.305 -28.562 -10.32 1 97.12 99 ALA B CA 1
ATOM 2121 C C . ALA B 1 99 ? -3.822 -28.875 -10.156 1 97.12 99 ALA B C 1
ATOM 2123 O O . ALA B 1 99 ? -3.412 -30.031 -10.25 1 97.12 99 ALA B O 1
ATOM 2124 N N . ALA B 1 100 ? -3.035 -27.906 -9.906 1 97.56 100 ALA B N 1
ATOM 2125 C CA . ALA B 1 100 ? -1.587 -28.109 -9.883 1 97.56 100 ALA B CA 1
ATOM 2126 C C . ALA B 1 100 ? -1.02 -27.844 -8.484 1 97.56 100 ALA B C 1
ATOM 2128 O O . ALA B 1 100 ? 0.195 -27.703 -8.32 1 97.56 100 ALA B O 1
ATOM 2129 N N . ARG B 1 101 ? -1.848 -27.719 -7.488 1 96.31 101 ARG B N 1
ATOM 2130 C CA . ARG B 1 101 ? -1.402 -27.375 -6.141 1 96.31 101 ARG B CA 1
ATOM 2131 C C . ARG B 1 101 ? -0.745 -28.578 -5.465 1 96.31 101 ARG B C 1
ATOM 2133 O O . ARG B 1 101 ? -0.819 -29.703 -5.969 1 96.31 101 ARG B O 1
ATOM 2140 N N . LYS B 1 102 ? 0.05 -28.297 -4.453 1 94.81 102 LYS B N 1
ATOM 2141 C CA . LYS B 1 102 ? 0.733 -29.297 -3.629 1 94.81 102 LYS B CA 1
ATOM 2142 C C . LYS B 1 102 ? 1.85 -29.984 -4.41 1 94.81 102 LYS B C 1
ATOM 2144 O O . LYS B 1 102 ? 2.109 -31.172 -4.215 1 94.81 102 LYS B O 1
ATOM 2149 N N . GLN B 1 103 ? 2.391 -29.234 -5.32 1 96.38 103 GLN B N 1
ATOM 2150 C CA . GLN B 1 103 ? 3.502 -29.75 -6.109 1 96.38 103 GLN B CA 1
ATOM 2151 C C . GLN B 1 103 ? 4.758 -28.906 -5.918 1 96.38 103 GLN B C 1
ATOM 2153 O O . GLN B 1 103 ? 5.73 -29.062 -6.66 1 96.38 103 GLN B O 1
ATOM 2158 N N . GLY B 1 104 ? 4.715 -27.969 -4.965 1 96.69 104 GLY B N 1
ATOM 2159 C CA . GLY B 1 104 ? 5.875 -27.141 -4.68 1 96.69 104 GLY B CA 1
ATOM 2160 C C . GLY B 1 104 ? 6.027 -25.969 -5.641 1 96.69 104 GLY B C 1
ATOM 2161 O O . GLY B 1 104 ? 7.059 -25.297 -5.645 1 96.69 104 GLY B O 1
ATOM 2162 N N . ILE B 1 105 ? 5.047 -25.688 -6.434 1 98.25 105 ILE B N 1
ATOM 2163 C CA . ILE B 1 105 ? 5.117 -24.672 -7.484 1 98.25 105 ILE B CA 1
ATOM 2164 C C . ILE B 1 105 ? 5.289 -23.297 -6.863 1 98.25 105 ILE B C 1
ATOM 2166 O O . ILE B 1 105 ? 6.117 -22.5 -7.32 1 98.25 105 ILE B O 1
ATOM 2170 N N . ALA B 1 106 ? 4.527 -23.016 -5.844 1 98.5 106 ALA B N 1
ATOM 2171 C CA . ALA B 1 106 ? 4.617 -21.703 -5.184 1 98.5 106 ALA B CA 1
ATOM 2172 C C . ALA B 1 106 ? 6.023 -21.469 -4.637 1 98.5 106 ALA B C 1
ATOM 2174 O O . ALA B 1 106 ? 6.582 -20.375 -4.797 1 98.5 106 ALA B O 1
ATOM 2175 N N . THR B 1 107 ? 6.551 -22.453 -4.027 1 97.94 107 THR B N 1
ATOM 2176 C CA . THR B 1 107 ? 7.898 -22.359 -3.482 1 97.94 107 THR B CA 1
ATOM 2177 C C . THR B 1 107 ? 8.914 -22.078 -4.59 1 97.94 107 THR B C 1
ATOM 2179 O O . THR B 1 107 ? 9.789 -21.234 -4.43 1 97.94 107 THR B O 1
ATOM 2182 N N . LEU B 1 108 ? 8.812 -22.766 -5.707 1 98.19 108 LEU B N 1
ATOM 2183 C CA . LEU B 1 108 ? 9.719 -22.547 -6.836 1 98.19 108 LEU B CA 1
ATOM 2184 C C . LEU B 1 108 ? 9.625 -21.125 -7.352 1 98.19 108 LEU B C 1
ATOM 2186 O O . LEU B 1 108 ? 10.648 -20.484 -7.621 1 98.19 108 LEU B O 1
ATOM 2190 N N . LEU B 1 109 ? 8.414 -20.609 -7.496 1 98.75 109 LEU B N 1
ATOM 2191 C CA . LEU B 1 109 ? 8.188 -19.25 -7.957 1 98.75 109 LEU B CA 1
ATOM 2192 C C . LEU B 1 109 ? 8.836 -18.234 -7.012 1 98.75 109 LEU B C 1
ATOM 2194 O O . LEU B 1 109 ? 9.562 -17.344 -7.453 1 98.75 109 LEU B O 1
ATOM 2198 N N . LEU B 1 110 ? 8.641 -18.391 -5.723 1 98.69 110 LEU B N 1
ATOM 2199 C CA . LEU B 1 110 ? 9.141 -17.453 -4.727 1 98.69 110 LEU B CA 1
ATOM 2200 C C . LEU B 1 110 ? 10.664 -17.516 -4.641 1 98.69 110 LEU B C 1
ATOM 2202 O O . LEU B 1 110 ? 11.32 -16.5 -4.398 1 98.69 110 LEU B O 1
ATOM 2206 N N . ASN B 1 111 ? 11.188 -18.703 -4.82 1 98.12 111 ASN B N 1
ATOM 2207 C CA . ASN B 1 111 ? 12.641 -18.828 -4.84 1 98.12 111 ASN B CA 1
ATOM 2208 C C . ASN B 1 111 ? 13.258 -18.031 -5.977 1 98.12 111 ASN B C 1
ATOM 2210 O O . ASN B 1 111 ? 14.273 -17.359 -5.785 1 98.12 111 ASN B O 1
ATOM 2214 N N . GLU B 1 112 ? 12.703 -18.125 -7.16 1 98.62 112 GLU B N 1
ATOM 2215 C CA . GLU B 1 112 ? 13.219 -17.359 -8.297 1 98.62 112 GLU B CA 1
ATOM 2216 C C . GLU B 1 112 ? 13.062 -15.859 -8.078 1 98.62 112 GLU B C 1
ATOM 2218 O O . GLU B 1 112 ? 13.961 -15.086 -8.406 1 98.62 112 GLU B O 1
ATOM 2223 N N . LEU B 1 113 ? 11.93 -15.508 -7.578 1 98.75 113 LEU B N 1
ATOM 2224 C CA . LEU B 1 113 ? 11.695 -14.102 -7.258 1 98.75 113 LEU B CA 1
ATOM 2225 C C . LEU B 1 113 ? 12.727 -13.594 -6.258 1 98.75 113 LEU B C 1
ATOM 2227 O O . LEU B 1 113 ? 13.273 -12.5 -6.43 1 98.75 113 LEU B O 1
ATOM 2231 N N . GLU B 1 114 ? 12.977 -14.336 -5.238 1 98.69 114 GLU B N 1
ATOM 2232 C CA . GLU B 1 114 ? 13.938 -13.938 -4.219 1 98.69 114 GLU B CA 1
ATOM 2233 C C . GLU B 1 114 ? 15.352 -13.867 -4.793 1 98.69 114 GLU B C 1
ATOM 2235 O O . GLU B 1 114 ? 16.125 -12.969 -4.449 1 98.69 114 GLU B O 1
ATOM 2240 N N . LYS B 1 115 ? 15.695 -14.844 -5.605 1 98.5 115 LYS B N 1
ATOM 2241 C CA . LYS B 1 115 ? 17 -14.82 -6.27 1 98.5 115 LYS B CA 1
ATOM 2242 C C . LYS B 1 115 ? 17.203 -13.523 -7.043 1 98.5 115 LYS B C 1
ATOM 2244 O O . LYS B 1 115 ? 18.219 -12.844 -6.879 1 98.5 115 LYS B O 1
ATOM 2249 N N . PHE B 1 116 ? 16.25 -13.156 -7.863 1 98.62 116 PHE B N 1
ATOM 2250 C CA . PHE B 1 116 ? 16.297 -11.891 -8.586 1 98.62 116 PHE B CA 1
ATOM 2251 C C . PHE B 1 116 ? 16.469 -10.719 -7.629 1 98.62 116 PHE B C 1
ATOM 2253 O O . PHE B 1 116 ? 17.281 -9.828 -7.871 1 98.62 116 PHE B O 1
ATOM 2260 N N . SER B 1 117 ? 15.641 -10.734 -6.555 1 98.81 117 SER B N 1
ATOM 2261 C CA . SER B 1 117 ? 15.641 -9.641 -5.586 1 98.81 117 SER B CA 1
ATOM 2262 C C . SER B 1 117 ? 17.031 -9.438 -4.992 1 98.81 117 SER B C 1
ATOM 2264 O O . SER B 1 117 ? 17.516 -8.305 -4.895 1 98.81 117 SER B O 1
ATOM 2266 N N . ARG B 1 118 ? 17.703 -10.516 -4.641 1 98.31 118 ARG B N 1
ATOM 2267 C CA . ARG B 1 118 ? 19.047 -10.453 -4.098 1 98.31 118 ARG B CA 1
ATOM 2268 C C . ARG B 1 118 ? 20.031 -9.914 -5.137 1 98.31 118 ARG B C 1
ATOM 2270 O O . ARG B 1 118 ? 20.875 -9.062 -4.824 1 98.31 118 ARG B O 1
ATOM 2277 N N . GLU B 1 119 ? 19.922 -10.398 -6.324 1 98 119 GLU B N 1
ATOM 2278 C CA . GLU B 1 119 ? 20.797 -9.969 -7.406 1 98 119 GLU B CA 1
ATOM 2279 C C . GLU B 1 119 ? 20.641 -8.477 -7.688 1 98 119 GLU B C 1
ATOM 2281 O O . GLU B 1 119 ? 21.594 -7.805 -8.062 1 98 119 GLU B O 1
ATOM 2286 N N . LYS B 1 120 ? 19.422 -7.949 -7.543 1 97.38 120 LYS B N 1
ATOM 2287 C CA . LYS B 1 120 ? 19.109 -6.543 -7.809 1 97.38 120 LYS B CA 1
ATOM 2288 C C . LYS B 1 120 ? 19.5 -5.668 -6.617 1 97.38 120 LYS B C 1
ATOM 2290 O O . LYS B 1 120 ? 19.359 -4.441 -6.672 1 97.38 120 LYS B O 1
ATOM 2295 N N . GLY B 1 121 ? 19.891 -6.281 -5.516 1 97.31 121 GLY B N 1
ATOM 2296 C CA . GLY B 1 121 ? 20.312 -5.543 -4.34 1 97.31 121 GLY B CA 1
ATOM 2297 C C . GLY B 1 121 ? 19.172 -5.133 -3.436 1 97.31 121 GLY B C 1
ATOM 2298 O O . GLY B 1 121 ? 19.328 -4.254 -2.588 1 97.31 121 GLY B O 1
ATOM 2299 N N . LEU B 1 122 ? 18.016 -5.66 -3.697 1 98.44 122 LEU B N 1
ATOM 2300 C CA . LEU B 1 122 ? 16.922 -5.422 -2.766 1 98.44 122 LEU B CA 1
ATOM 2301 C C . LEU B 1 122 ? 17.234 -5.992 -1.389 1 98.44 122 LEU B C 1
ATOM 2303 O O . LEU B 1 122 ? 17.922 -7.012 -1.278 1 98.44 122 LEU B O 1
ATOM 2307 N N . ARG B 1 123 ? 16.688 -5.328 -0.332 1 98.25 123 ARG B N 1
ATOM 2308 C CA . ARG B 1 123 ? 17.031 -5.711 1.031 1 98.25 123 ARG B CA 1
ATOM 2309 C C . ARG B 1 123 ? 15.805 -6.18 1.804 1 98.25 123 ARG B C 1
ATOM 2311 O O . ARG B 1 123 ? 15.93 -6.812 2.854 1 98.25 123 ARG B O 1
ATOM 2318 N N . LEU B 1 124 ? 14.664 -5.836 1.331 1 98.88 124 LEU B N 1
ATOM 2319 C CA . LEU B 1 124 ? 13.438 -6.082 2.078 1 98.88 124 LEU B CA 1
ATOM 2320 C C . LEU B 1 124 ? 12.289 -6.453 1.141 1 98.88 124 LEU B C 1
ATOM 2322 O O . LEU B 1 124 ? 12.039 -5.754 0.156 1 98.88 124 LEU B O 1
ATOM 2326 N N . LEU B 1 125 ? 11.664 -7.547 1.374 1 98.94 125 LEU B N 1
ATOM 2327 C CA . LEU B 1 125 ? 10.422 -7.93 0.705 1 98.94 125 LEU B CA 1
ATOM 2328 C C . LEU B 1 125 ? 9.234 -7.812 1.652 1 98.94 125 LEU B C 1
ATOM 2330 O O . LEU B 1 125 ? 9.344 -8.156 2.832 1 98.94 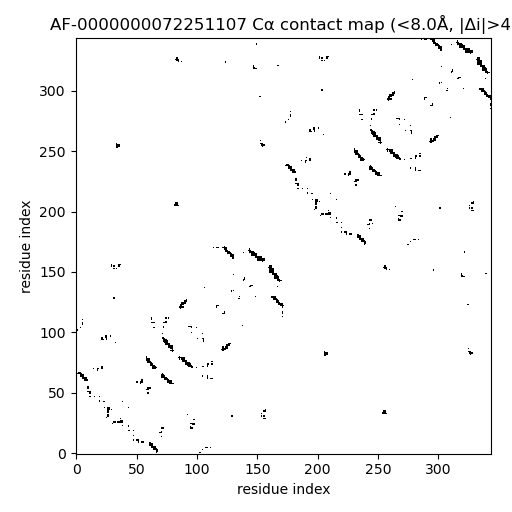125 LEU B O 1
ATOM 2334 N N . VAL B 1 126 ? 8.148 -7.301 1.193 1 98.94 126 VAL B N 1
ATOM 2335 C CA . VAL B 1 126 ? 6.922 -7.242 1.979 1 98.94 126 VAL B CA 1
ATOM 2336 C C . VAL B 1 126 ? 5.777 -7.883 1.201 1 98.94 126 VAL B C 1
ATOM 2338 O O . VAL B 1 126 ? 5.816 -7.949 -0.03 1 98.94 126 VAL B O 1
ATOM 2341 N N . LEU B 1 127 ? 4.828 -8.414 1.862 1 98.88 127 LEU B N 1
ATOM 2342 C CA . LEU B 1 127 ? 3.602 -8.914 1.254 1 98.88 127 LEU B CA 1
ATOM 2343 C C . LEU B 1 127 ? 2.469 -8.961 2.275 1 98.88 127 LEU B C 1
ATOM 2345 O O . LEU B 1 127 ? 2.689 -8.727 3.465 1 98.88 127 LEU B O 1
ATOM 2349 N N . ASP B 1 128 ? 1.284 -9.156 1.789 1 98.62 128 ASP B N 1
ATOM 2350 C CA . ASP B 1 128 ? 0.145 -9.477 2.643 1 98.62 128 ASP B CA 1
ATOM 2351 C C . ASP B 1 128 ? -0.709 -10.578 2.027 1 98.62 128 ASP B C 1
ATOM 2353 O O . ASP B 1 128 ? -0.633 -10.836 0.824 1 98.62 128 ASP B O 1
ATOM 2357 N N . THR B 1 129 ? -1.382 -11.305 2.826 1 98.25 129 THR B N 1
ATOM 2358 C CA . THR B 1 129 ? -2.27 -12.391 2.42 1 98.25 129 THR B CA 1
ATOM 2359 C C . THR B 1 129 ? -3.457 -12.5 3.371 1 98.25 129 THR B C 1
ATOM 2361 O O . THR B 1 129 ? -3.414 -11.984 4.492 1 98.25 129 THR B O 1
ATOM 2364 N N . ARG B 1 130 ? -4.469 -13.164 2.889 1 97.81 130 ARG B N 1
ATOM 2365 C CA . ARG B 1 130 ? -5.633 -13.375 3.744 1 97.81 130 ARG B CA 1
ATOM 2366 C C . ARG B 1 130 ? -5.254 -14.133 5.012 1 97.81 130 ARG B C 1
ATOM 2368 O O . ARG B 1 130 ? -4.574 -15.156 4.945 1 97.81 130 ARG B O 1
ATOM 2375 N N . GLU B 1 131 ? -5.711 -13.586 6.148 1 98.38 131 GLU B N 1
ATOM 2376 C CA . GLU B 1 131 ? -5.504 -14.273 7.418 1 98.38 131 GLU B CA 1
ATOM 2377 C C . GLU B 1 131 ? -6.07 -15.695 7.379 1 98.38 131 GLU B C 1
ATOM 2379 O O . GLU B 1 131 ? -7.219 -15.898 6.98 1 98.38 131 GLU B O 1
ATOM 2384 N N . GLY B 1 132 ? -5.242 -16.672 7.77 1 97 132 GLY B N 1
ATOM 2385 C CA . GLY B 1 132 ? -5.699 -18.047 7.855 1 97 132 GLY B CA 1
ATOM 2386 C C . GLY B 1 132 ? -5.484 -18.828 6.57 1 97 132 GLY B C 1
ATOM 2387 O O . GLY B 1 132 ? -5.715 -20.031 6.531 1 97 132 GLY B O 1
ATOM 2388 N N . ASP B 1 133 ? -5.07 -18.188 5.551 1 96.44 133 ASP B N 1
ATOM 2389 C CA . ASP B 1 133 ? -4.836 -18.859 4.27 1 96.44 133 ASP B CA 1
ATOM 2390 C C . ASP B 1 133 ? -3.67 -19.828 4.367 1 96.44 133 ASP B C 1
ATOM 2392 O O . ASP B 1 133 ? -2.783 -19.672 5.207 1 96.44 133 ASP B O 1
ATOM 2396 N N . VAL B 1 134 ? -3.691 -20.766 3.461 1 94.19 134 VAL B N 1
ATOM 2397 C CA . VAL B 1 134 ? -2.641 -21.781 3.406 1 94.19 134 VAL B CA 1
ATOM 2398 C C . VAL B 1 134 ? -1.31 -21.125 3.049 1 94.19 134 VAL B C 1
ATOM 2400 O O . VAL B 1 134 ? -0.244 -21.625 3.412 1 94.19 134 VAL B O 1
ATOM 2403 N N . SER B 1 135 ? -1.394 -20.031 2.346 1 95.62 135 SER B N 1
ATOM 2404 C CA . SER B 1 135 ? -0.178 -19.344 1.939 1 95.62 135 SER B CA 1
ATOM 2405 C C . SER B 1 135 ? 0.618 -18.859 3.15 1 95.62 135 SER B C 1
ATOM 2407 O O . SER B 1 135 ? 1.832 -18.672 3.066 1 95.62 135 SER B O 1
ATOM 2409 N N . GLU B 1 136 ? -0.023 -18.594 4.27 1 97.81 136 GLU B N 1
ATOM 2410 C CA . GLU B 1 136 ? 0.678 -18.156 5.473 1 97.81 136 GLU B CA 1
ATOM 2411 C C . GLU B 1 136 ? 1.72 -19.188 5.906 1 97.81 136 GLU B C 1
ATOM 2413 O O . GLU B 1 136 ? 2.824 -18.828 6.316 1 97.81 136 GLU B O 1
ATOM 2418 N N . LEU B 1 137 ? 1.364 -20.438 5.855 1 96.81 137 LEU B N 1
ATOM 2419 C CA . LEU B 1 137 ? 2.305 -21.484 6.207 1 96.81 137 LEU B CA 1
ATOM 2420 C C . LEU B 1 137 ? 3.52 -21.469 5.285 1 96.81 137 LEU B C 1
ATOM 2422 O O . LEU B 1 137 ? 4.656 -21.625 5.742 1 96.81 137 LEU B O 1
ATOM 2426 N N . LEU B 1 138 ? 3.244 -21.281 4.055 1 97.06 138 LEU B N 1
ATOM 2427 C CA . LEU B 1 138 ? 4.312 -21.188 3.062 1 97.06 138 LEU B CA 1
ATOM 2428 C C . LEU B 1 138 ? 5.258 -20.031 3.377 1 97.06 138 LEU B C 1
ATOM 2430 O O . LEU B 1 138 ? 6.477 -20.219 3.418 1 97.06 138 LEU B O 1
ATOM 2434 N N . TYR B 1 139 ? 4.684 -18.828 3.566 1 98.25 139 TYR B N 1
ATOM 2435 C CA . TYR B 1 139 ? 5.5 -17.641 3.803 1 98.25 139 TYR B CA 1
ATOM 2436 C C . TYR B 1 139 ? 6.336 -17.797 5.066 1 98.25 139 TYR B C 1
ATOM 2438 O O . TYR B 1 139 ? 7.512 -17.438 5.086 1 98.25 139 TYR B O 1
ATOM 2446 N N . SER B 1 140 ? 5.75 -18.359 6.098 1 97.75 140 SER B N 1
ATOM 2447 C CA . SER B 1 140 ? 6.508 -18.625 7.316 1 97.75 140 SER B CA 1
ATOM 2448 C C . SER B 1 140 ? 7.648 -19.594 7.059 1 97.75 140 SER B C 1
ATOM 2450 O O . SER B 1 140 ? 8.773 -19.375 7.512 1 97.75 140 SER B O 1
ATOM 2452 N N . LYS B 1 141 ? 7.375 -20.594 6.348 1 96.94 141 LYS B N 1
ATOM 2453 C CA . LYS B 1 141 ? 8.352 -21.641 6.066 1 96.94 141 LYS B CA 1
ATOM 2454 C C . LYS B 1 141 ? 9.547 -21.094 5.305 1 96.94 141 LYS B C 1
ATOM 2456 O O . LYS B 1 141 ? 10.68 -21.531 5.52 1 96.94 141 LYS B O 1
ATOM 2461 N N . ILE B 1 142 ? 9.312 -20.141 4.512 1 96.62 142 ILE B N 1
ATOM 2462 C CA . ILE B 1 142 ? 10.414 -19.688 3.67 1 96.62 142 ILE B CA 1
ATOM 2463 C C . ILE B 1 142 ? 11.023 -18.422 4.25 1 96.62 142 ILE B C 1
ATOM 2465 O O . ILE B 1 142 ? 11.727 -17.688 3.557 1 96.62 142 ILE B O 1
ATOM 2469 N N . GLY B 1 143 ? 10.68 -18.062 5.406 1 97.81 143 GLY B N 1
ATOM 2470 C CA . GLY B 1 143 ? 11.477 -17.078 6.141 1 97.81 143 GLY B CA 1
ATOM 2471 C C . GLY B 1 143 ? 10.805 -15.727 6.246 1 97.81 143 GLY B C 1
ATOM 2472 O O . GLY B 1 143 ? 11.414 -14.766 6.73 1 97.81 143 GLY B O 1
ATOM 2473 N N . PHE B 1 144 ? 9.602 -15.625 5.777 1 98.81 144 PHE B N 1
ATOM 2474 C CA . PHE B 1 144 ? 8.875 -14.391 6.043 1 98.81 144 PHE B CA 1
ATOM 2475 C C . PHE B 1 144 ? 8.438 -14.32 7.504 1 98.81 144 PHE B C 1
ATOM 2477 O O . PHE B 1 144 ? 8.094 -15.344 8.102 1 98.81 144 PHE B O 1
ATOM 2484 N N . VAL B 1 145 ? 8.43 -13.078 8.031 1 98.75 145 VAL B N 1
ATOM 2485 C CA . VAL B 1 145 ? 8.047 -12.828 9.422 1 98.75 145 VAL B CA 1
ATOM 2486 C C . VAL B 1 145 ? 6.707 -12.102 9.461 1 98.75 145 VAL B C 1
ATOM 2488 O O . VAL B 1 145 ? 6.52 -11.094 8.773 1 98.75 145 VAL B O 1
ATOM 2491 N N . ARG B 1 146 ? 5.797 -12.586 10.242 1 98.69 146 ARG B N 1
ATOM 2492 C CA . ARG B 1 146 ? 4.484 -11.961 10.375 1 98.69 146 ARG B CA 1
ATOM 2493 C C . ARG B 1 146 ? 4.566 -10.695 11.211 1 98.69 146 ARG B C 1
ATOM 2495 O O . ARG B 1 146 ? 5.125 -10.703 12.312 1 98.69 146 ARG B O 1
ATOM 2502 N N . VAL B 1 147 ? 4.09 -9.672 10.719 1 98.81 147 VAL B N 1
ATOM 2503 C CA . VAL B 1 147 ? 4.02 -8.391 11.406 1 98.81 147 VAL B CA 1
ATOM 2504 C C . VAL B 1 147 ? 2.793 -8.359 12.32 1 98.81 147 VAL B C 1
ATOM 2506 O O . VAL B 1 147 ? 2.885 -7.949 13.477 1 98.81 147 VAL B O 1
ATOM 2509 N N . GLY B 1 148 ? 1.706 -8.703 11.773 1 98.75 148 GLY B N 1
ATOM 2510 C CA . GLY B 1 148 ? 0.403 -8.711 12.422 1 98.75 148 GLY B CA 1
ATOM 2511 C C . GLY B 1 148 ? -0.751 -8.766 11.438 1 98.75 148 GLY B C 1
ATOM 2512 O O . GLY B 1 148 ? -0.565 -9.141 10.273 1 98.75 148 GLY B O 1
ATOM 2513 N N . VAL B 1 149 ? -1.965 -8.531 11.969 1 98.81 149 VAL B N 1
ATOM 2514 C CA . VAL B 1 149 ? -3.162 -8.672 11.141 1 98.81 149 VAL B CA 1
ATOM 2515 C C . VAL B 1 149 ? -3.992 -7.395 11.211 1 98.81 149 VAL B C 1
ATOM 2517 O O . VAL B 1 149 ? -4.16 -6.812 12.281 1 98.81 149 VAL B O 1
ATOM 2520 N N . ILE B 1 150 ? -4.453 -6.91 10.102 1 98.94 150 ILE B N 1
ATOM 2521 C CA . ILE B 1 150 ? -5.531 -5.93 10.047 1 98.94 150 ILE B CA 1
ATOM 2522 C C . ILE B 1 150 ? -6.871 -6.641 9.875 1 98.94 150 ILE B C 1
ATOM 2524 O O . ILE B 1 150 ? -7.105 -7.301 8.867 1 98.94 150 ILE B O 1
ATOM 2528 N N . PRO B 1 151 ? -7.746 -6.555 10.797 1 98.56 151 PRO B N 1
ATOM 2529 C CA . PRO B 1 151 ? -9.031 -7.254 10.688 1 98.56 151 PRO B CA 1
ATOM 2530 C C . PRO B 1 151 ? -9.945 -6.641 9.641 1 98.56 151 PRO B C 1
ATOM 2532 O O . PRO B 1 151 ? -9.82 -5.457 9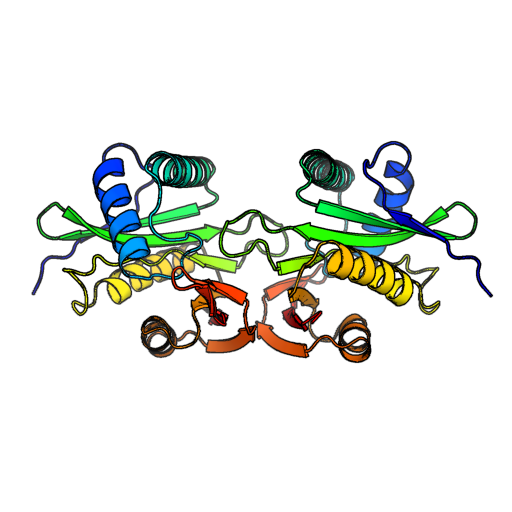.312 1 98.56 151 PRO B O 1
ATOM 2535 N N . SER B 1 152 ? -10.875 -7.473 9.039 1 98.25 152 SER B N 1
ATOM 2536 C CA . SER B 1 152 ? -11.938 -7.039 8.133 1 98.25 152 SER B CA 1
ATOM 2537 C C . SER B 1 152 ? -11.375 -6.223 6.973 1 98.25 152 SER B C 1
ATOM 2539 O O . SER B 1 152 ? -11.977 -5.234 6.547 1 98.25 152 SER B O 1
ATOM 2541 N N . PHE B 1 153 ? -10.273 -6.586 6.527 1 98.75 153 PHE B N 1
ATOM 2542 C CA . PHE B 1 153 ? -9.516 -5.789 5.562 1 98.75 153 PHE B CA 1
ATOM 2543 C C . PHE B 1 153 ? -10.094 -5.949 4.164 1 98.75 153 PHE B C 1
ATOM 2545 O O . PHE B 1 153 ? -10.188 -4.977 3.41 1 98.75 153 PHE B O 1
ATOM 2552 N N . ALA B 1 154 ? -10.477 -7.102 3.814 1 98.31 154 ALA B N 1
ATOM 2553 C CA . ALA B 1 154 ? -10.906 -7.371 2.443 1 98.31 154 ALA B CA 1
ATOM 2554 C C . ALA B 1 154 ? -12.266 -8.055 2.416 1 98.31 154 ALA B C 1
ATOM 2556 O O . ALA B 1 154 ? -12.492 -9.031 3.139 1 98.31 154 ALA B O 1
ATOM 2557 N N . LEU B 1 155 ? -13.141 -7.566 1.597 1 97.06 155 LEU B N 1
ATOM 2558 C CA . LEU B 1 155 ? -14.398 -8.242 1.312 1 97.06 155 LEU B CA 1
ATOM 2559 C C . LEU B 1 155 ? -14.172 -9.5 0.475 1 97.06 155 LEU B C 1
ATOM 2561 O O . LEU B 1 155 ? -13.43 -9.461 -0.512 1 97.06 155 LEU B O 1
ATOM 2565 N N . SER B 1 156 ? -14.727 -10.617 0.901 1 94.94 156 SER B N 1
ATOM 2566 C CA . SER B 1 156 ? -14.617 -11.867 0.15 1 94.94 156 SER B CA 1
ATOM 2567 C C . SER B 1 156 ? -15.875 -12.141 -0.658 1 94.94 156 SER B C 1
ATOM 2569 O O . SER B 1 156 ? -16.891 -11.469 -0.473 1 94.94 156 SER B O 1
ATOM 2571 N N . SER B 1 157 ? -15.766 -13.086 -1.606 1 93.12 157 SER B N 1
ATOM 2572 C CA . SER B 1 157 ? -16.859 -13.375 -2.529 1 93.12 157 SER B CA 1
ATOM 2573 C C . SER B 1 157 ? -18.062 -13.953 -1.793 1 93.12 157 SER B C 1
ATOM 2575 O O . SER B 1 157 ? -19.188 -13.898 -2.297 1 93.12 157 SER B O 1
ATOM 2577 N N . ASN B 1 158 ? -17.844 -14.469 -0.632 1 93.12 158 ASN B N 1
ATOM 2578 C CA . ASN B 1 158 ? -18.953 -15.008 0.146 1 93.12 158 ASN B CA 1
ATOM 2579 C C . ASN B 1 158 ? -19.594 -13.938 1.01 1 93.12 158 ASN B C 1
ATOM 2581 O O . ASN B 1 158 ? -20.5 -14.227 1.793 1 93.12 158 ASN B O 1
ATOM 2585 N N . GLY B 1 159 ? -19.078 -12.734 0.985 1 94 159 GLY B N 1
ATOM 2586 C CA . GLY B 1 159 ? -19.688 -11.617 1.683 1 94 159 GLY B CA 1
ATOM 2587 C C . GLY B 1 159 ? -19.031 -11.305 3.01 1 94 159 GLY B C 1
ATOM 2588 O O . GLY B 1 159 ? -19.359 -10.32 3.666 1 94 159 GLY B O 1
ATOM 2589 N N . ASP B 1 160 ? -18.094 -12.133 3.4 1 95.56 160 ASP B N 1
ATOM 2590 C CA . ASP B 1 160 ? -17.391 -11.906 4.66 1 95.56 160 ASP B CA 1
ATOM 2591 C C . ASP B 1 160 ? -16.266 -10.898 4.48 1 95.56 160 ASP B C 1
ATOM 2593 O O . ASP B 1 160 ? -15.797 -10.672 3.359 1 95.56 160 ASP B O 1
ATOM 2597 N N . TYR B 1 161 ? -15.938 -10.234 5.551 1 97.5 161 TYR B N 1
ATOM 2598 C CA . TYR B 1 161 ? -14.734 -9.406 5.59 1 97.5 161 TYR B CA 1
ATOM 2599 C C . TYR B 1 161 ? -13.586 -10.148 6.266 1 97.5 161 TYR B C 1
ATOM 2601 O O . TYR B 1 161 ? -13.641 -10.438 7.465 1 97.5 161 TYR B O 1
ATOM 2609 N N . ASP B 1 162 ? -12.602 -10.406 5.527 1 98.25 162 ASP B N 1
ATOM 2610 C CA . ASP B 1 162 ? -11.469 -11.18 6.016 1 98.25 162 ASP B CA 1
ATOM 2611 C C . ASP B 1 162 ? -10.328 -10.266 6.449 1 98.25 162 ASP B C 1
ATOM 2613 O O . ASP B 1 162 ? -10.141 -9.188 5.883 1 98.25 162 ASP B O 1
ATOM 2617 N N . GLY B 1 163 ? -9.625 -10.789 7.441 1 98.62 163 GLY B N 1
ATOM 2618 C CA . GLY B 1 163 ? -8.406 -10.094 7.82 1 98.62 163 GLY B CA 1
ATOM 2619 C C . GLY B 1 163 ? -7.258 -10.328 6.855 1 98.62 163 GLY B C 1
ATOM 2620 O O . GLY B 1 163 ? -7.246 -11.32 6.125 1 98.62 163 GLY B O 1
ATOM 2621 N N . THR B 1 164 ? -6.371 -9.367 6.789 1 98.69 164 THR B N 1
ATOM 2622 C CA . THR B 1 164 ? -5.137 -9.562 6.039 1 98.69 164 THR B CA 1
ATOM 2623 C C . THR B 1 164 ? -3.938 -9.648 6.98 1 98.69 164 THR B C 1
ATOM 2625 O O . THR B 1 164 ? -3.83 -8.867 7.93 1 98.69 164 THR B O 1
ATOM 2628 N N . ALA B 1 165 ? -3.113 -10.641 6.805 1 98.81 165 ALA B N 1
ATOM 2629 C CA . ALA B 1 165 ? -1.85 -10.789 7.523 1 98.81 165 ALA B CA 1
ATOM 2630 C C . ALA B 1 165 ? -0.696 -10.172 6.742 1 98.81 165 ALA B C 1
ATOM 2632 O O . ALA B 1 165 ? -0.546 -10.414 5.543 1 98.81 165 ALA B O 1
ATOM 2633 N N . ILE B 1 166 ? 0.072 -9.383 7.426 1 98.88 166 ILE B N 1
ATOM 2634 C CA . ILE B 1 166 ? 1.183 -8.672 6.809 1 98.88 166 ILE B CA 1
ATOM 2635 C C . ILE B 1 166 ? 2.498 -9.367 7.148 1 98.88 166 ILE B C 1
ATOM 2637 O O . ILE B 1 166 ? 2.711 -9.781 8.289 1 98.88 166 ILE B O 1
ATOM 2641 N N . TYR B 1 167 ? 3.383 -9.5 6.145 1 98.94 167 TYR B N 1
ATOM 2642 C CA . TYR B 1 167 ? 4.664 -10.18 6.309 1 98.94 167 TYR B CA 1
ATOM 2643 C C . TYR B 1 167 ? 5.801 -9.352 5.723 1 98.94 167 TYR B C 1
ATOM 2645 O O . TYR B 1 167 ? 5.582 -8.531 4.828 1 98.94 167 TYR B O 1
ATOM 2653 N N . TYR B 1 168 ? 6.965 -9.594 6.25 1 98.94 168 TYR B N 1
ATOM 2654 C CA . TYR B 1 168 ? 8.18 -9.094 5.625 1 98.94 168 TYR B CA 1
ATOM 2655 C C . TYR B 1 168 ? 9.289 -10.141 5.66 1 98.94 168 TYR B C 1
ATOM 2657 O O . TYR B 1 168 ? 9.211 -11.102 6.43 1 98.94 168 TYR B O 1
ATOM 2665 N N . LYS B 1 169 ? 10.234 -9.984 4.836 1 98.81 169 LYS B N 1
ATOM 2666 C CA . LYS B 1 169 ? 11.445 -10.797 4.828 1 98.81 169 LYS B CA 1
ATOM 2667 C C . LYS B 1 169 ? 12.672 -9.953 4.5 1 98.81 169 LYS B C 1
ATOM 2669 O O . LYS B 1 169 ? 12.719 -9.289 3.461 1 98.81 169 LYS B O 1
ATOM 2674 N N . ARG B 1 170 ? 13.68 -9.961 5.355 1 98.38 170 ARG B N 1
ATOM 2675 C CA . ARG B 1 170 ? 14.953 -9.32 5.074 1 98.38 170 ARG B CA 1
ATOM 2676 C C . ARG B 1 170 ? 15.836 -10.203 4.207 1 98.38 170 ARG B C 1
ATOM 2678 O O . ARG B 1 170 ? 15.961 -11.406 4.461 1 98.38 170 ARG B O 1
ATOM 2685 N N . LEU B 1 171 ? 16.406 -9.836 3.072 1 97.19 171 LEU B N 1
ATOM 2686 C CA . LEU B 1 171 ? 17.234 -10.625 2.164 1 97.19 171 LEU B CA 1
ATOM 2687 C C . LEU B 1 171 ? 18.719 -10.461 2.504 1 97.19 171 LEU B C 1
ATOM 2689 O O . LEU B 1 171 ? 19.531 -11.305 2.137 1 97.19 171 LEU B O 1
ATOM 2693 N N . GLY B 1 172 ? 19.312 -9.727 3.391 1 81.25 172 GLY B N 1
ATOM 2694 C CA . GLY B 1 172 ? 20.703 -9.547 3.777 1 81.25 172 GLY B CA 1
ATOM 2695 C C . GLY B 1 172 ? 20.891 -9.367 5.273 1 81.25 172 GLY B C 1
ATOM 2696 O O . GLY B 1 172 ? 19.922 -9.141 6 1 81.25 172 GLY B O 1
#

pLDDT: mean 96.88, std 4.89, range [48.44, 98.94]

Nearest PDB structures (foldseek):
  1j4j-assembly2_B  TM=9.660E-01  e=1.990E-19  Pseudomonas amygdali pv. tabaci
  2vi7-assembly2_C  TM=8.564E-01  e=2.703E-12  Pseudomonas aeruginosa
  4mbu-assembly1_A  TM=8.618E-01  e=1.362E-11  Staphylococcus aureus subsp. aureus Mu50
  2i79-assembly1_E  TM=7.504E-01  e=1.747E-11  Streptococcus pneumoniae TIGR4
  2i79-assembly3_D  TM=7.568E-01  e=8.277E-11  Streptococcus pneumoniae TIGR4

InterPro domains:
  IPR000182 GNAT domain [PF00583] (55-144)
  IPR000182 GNAT domain [PS51186] (4-172)
  IPR016181 Acyl-CoA N-acyltransferase [SSF55729] (12-171)
  IPR050769 N-acetyltransferase, camello-type [PTHR13947] (31-156)

Organism: Acinetobacter pittii (strain PHEA-2) (NCBI:txid871585)